Protein AF-A0AAQ4D8H5-F1 (afdb_monomer_lite)

Foldseek 3Di:
DVQLVVLVVCLVPQQAAEDAAEEQDDDLSNLVSVLSSCVSNQQRHAEYHAEYADADDVSSLVSVQVSLLVRLLHQHYAHAYVDPVRRVVSCVSNVVSNVNSNVLLVLCLVLLVCQVDPDDDDRALSSLLSVLVNLRHPNSLVVNCVVVVDDSVVSNVSSVVSLLVCQLCVCCSLVVDVHDDDDDDDPDDDDPRNDDSVSSSVVSVVDHSVVRDD

Sequence (214 aa):
MVLAKVFDALNHTTCLRRLSVVTSRLTLNTAQSLSALVAQCKRCLIELHIVSVGPIPDAVLGVLHEMVIRNVFLSRISVGGSAWDDAVRASVAIDDAKMHNQRLLNKAARFVMRLDGMPEALPDHNCAAAFDEMCGAASLRYHLVALSGKSEAQVSLNVKRARRYLLENFMVLAGVVHAAVVCNAGVGTTQLDALNGDCWCAIAQYLKLSDVIR

pLDDT: mean 86.9, std 8.09, range [49.03, 95.81]

Organism: Amblyomma americanum (NCBI:txid6943)

Structure (mmCIF, N/CA/C/O backbone):
data_AF-A0AAQ4D8H5-F1
#
_entry.id   AF-A0AAQ4D8H5-F1
#
loop_
_atom_site.group_PDB
_atom_site.id
_atom_site.type_symbol
_atom_site.label_atom_id
_atom_site.label_alt_id
_atom_site.label_comp_id
_atom_site.label_asym_id
_atom_site.label_entity_id
_atom_site.label_seq_id
_atom_site.pdbx_PDB_ins_code
_atom_site.Cartn_x
_atom_site.Cartn_y
_atom_site.Cartn_z
_atom_site.occupancy
_atom_site.B_iso_or_equiv
_atom_site.auth_seq_id
_atom_site.auth_comp_id
_atom_site.auth_asym_id
_atom_site.auth_atom_id
_atom_site.pdbx_PDB_model_num
ATOM 1 N N . MET A 1 1 ? 26.153 -0.150 -16.045 1.00 54.94 1 MET A N 1
ATOM 2 C CA . MET A 1 1 ? 27.009 -0.192 -14.836 1.00 54.94 1 MET A CA 1
ATOM 3 C C . MET A 1 1 ? 26.789 1.002 -13.904 1.00 54.94 1 MET A C 1
ATOM 5 O O . MET A 1 1 ? 26.812 0.803 -12.701 1.00 54.94 1 MET A O 1
ATOM 9 N N . VAL A 1 2 ? 26.534 2.214 -14.418 1.00 75.50 2 VAL A N 1
ATOM 10 C CA . VAL A 1 2 ? 26.317 3.414 -13.578 1.00 75.50 2 VAL A CA 1
ATOM 11 C C . VAL A 1 2 ? 24.981 3.383 -12.818 1.00 75.50 2 VAL A C 1
ATOM 13 O O . VAL A 1 2 ? 24.952 3.703 -11.639 1.00 75.50 2 VAL A O 1
ATOM 16 N N . LEU A 1 3 ? 23.890 2.930 -13.448 1.00 79.94 3 LEU A N 1
ATOM 17 C CA . LEU A 1 3 ? 22.548 3.020 -12.853 1.00 79.94 3 LEU A CA 1
ATOM 18 C C . LEU A 1 3 ? 22.333 2.110 -11.630 1.00 79.94 3 LEU A C 1
ATOM 20 O O . LEU A 1 3 ? 21.701 2.531 -10.671 1.00 79.94 3 LEU A O 1
ATOM 24 N N . ALA A 1 4 ? 22.906 0.902 -11.633 1.00 78.25 4 ALA A N 1
ATOM 25 C CA . ALA A 1 4 ? 22.849 0.002 -10.476 1.00 78.25 4 ALA A CA 1
ATOM 26 C C . ALA A 1 4 ? 23.480 0.655 -9.234 1.00 78.25 4 ALA A C 1
ATOM 28 O O . ALA A 1 4 ? 22.842 0.725 -8.193 1.00 78.25 4 ALA A O 1
ATOM 29 N N . LYS A 1 5 ? 24.656 1.280 -9.394 1.00 81.38 5 LYS A N 1
ATOM 30 C CA . LYS A 1 5 ? 25.328 2.018 -8.312 1.00 81.38 5 LYS A CA 1
ATOM 31 C C . LYS A 1 5 ? 24.508 3.201 -7.794 1.00 81.38 5 LYS A C 1
ATOM 33 O O . LYS A 1 5 ? 24.592 3.522 -6.615 1.00 81.38 5 LYS A O 1
ATOM 38 N N . VAL A 1 6 ? 23.731 3.857 -8.661 1.00 82.44 6 VAL A N 1
ATOM 39 C CA . VAL A 1 6 ? 22.818 4.934 -8.244 1.00 82.44 6 VAL A CA 1
ATOM 40 C C . VAL A 1 6 ? 21.698 4.373 -7.372 1.00 82.44 6 VAL A C 1
ATOM 42 O O . VAL A 1 6 ? 21.423 4.942 -6.323 1.00 82.44 6 VAL A O 1
ATOM 45 N N . PHE A 1 7 ? 21.081 3.250 -7.750 1.00 84.25 7 PHE A N 1
ATOM 46 C CA . PHE A 1 7 ? 20.068 2.607 -6.905 1.00 84.25 7 PHE A CA 1
ATOM 47 C C . PHE A 1 7 ? 20.650 2.126 -5.577 1.00 84.25 7 PHE A C 1
ATOM 49 O O . PHE A 1 7 ? 20.046 2.370 -4.536 1.00 84.25 7 PHE A O 1
ATOM 56 N N . ASP A 1 8 ? 21.853 1.553 -5.599 1.00 80.12 8 ASP A N 1
ATOM 57 C CA . ASP A 1 8 ? 22.546 1.126 -4.385 1.00 80.12 8 ASP A CA 1
ATOM 58 C C . ASP A 1 8 ? 22.834 2.319 -3.457 1.00 80.12 8 ASP A C 1
ATOM 60 O O . ASP A 1 8 ? 22.608 2.232 -2.253 1.00 80.12 8 ASP A O 1
ATOM 64 N N . ALA A 1 9 ? 23.249 3.468 -4.002 1.00 78.88 9 ALA A N 1
ATOM 65 C CA . ALA A 1 9 ? 23.448 4.692 -3.223 1.00 78.88 9 ALA A CA 1
ATOM 66 C C . ALA A 1 9 ? 22.128 5.263 -2.671 1.00 78.88 9 ALA A C 1
ATOM 68 O O . ALA A 1 9 ? 22.091 5.813 -1.568 1.00 78.88 9 ALA A O 1
ATOM 69 N N . LEU A 1 10 ? 21.029 5.114 -3.416 1.00 80.81 10 LEU A N 1
ATOM 70 C CA . LEU A 1 10 ? 19.698 5.554 -2.998 1.00 80.81 10 LEU A CA 1
ATOM 71 C C . LEU A 1 10 ? 19.048 4.623 -1.966 1.00 80.81 10 LEU A C 1
ATOM 73 O O . LEU A 1 10 ? 18.077 5.044 -1.337 1.00 80.81 10 LEU A O 1
ATOM 77 N N . ASN A 1 11 ? 19.579 3.421 -1.714 1.00 75.06 11 ASN A N 1
ATOM 78 C CA . ASN A 1 11 ? 19.037 2.507 -0.696 1.00 75.06 11 ASN A CA 1
ATOM 79 C C . ASN A 1 11 ? 19.042 3.103 0.718 1.00 75.06 11 ASN A C 1
ATOM 81 O O . ASN A 1 11 ? 18.292 2.658 1.582 1.00 75.06 11 ASN A O 1
ATOM 85 N N . HIS A 1 12 ? 19.842 4.135 0.977 1.00 74.25 12 HIS A N 1
ATOM 86 C CA . HIS A 1 12 ? 19.818 4.833 2.263 1.00 74.25 12 HIS A CA 1
ATOM 87 C C . HIS A 1 12 ? 18.658 5.835 2.393 1.00 74.25 12 HIS A C 1
ATOM 89 O O . HIS A 1 12 ? 18.416 6.362 3.478 1.00 74.25 12 HIS A O 1
ATOM 95 N N . THR A 1 13 ? 17.913 6.099 1.315 1.00 72.88 13 THR A N 1
ATOM 96 C CA . THR A 1 13 ? 16.771 7.018 1.327 1.00 72.88 13 THR A CA 1
ATOM 97 C C . THR A 1 13 ? 15.481 6.266 1.653 1.00 72.88 13 THR A C 1
ATOM 99 O O . THR A 1 13 ? 15.054 5.387 0.919 1.00 72.88 13 THR A O 1
ATOM 102 N N . THR A 1 14 ? 14.826 6.608 2.765 1.00 69.25 14 THR A N 1
ATOM 103 C CA . THR A 1 14 ? 13.572 5.955 3.200 1.00 69.25 14 THR A CA 1
ATOM 104 C C . THR A 1 14 ? 12.310 6.708 2.773 1.00 69.25 14 THR A C 1
ATOM 106 O O . THR A 1 14 ? 11.200 6.207 2.937 1.00 69.25 14 THR A O 1
ATOM 109 N N . CYS A 1 15 ? 12.458 7.909 2.206 1.00 79.69 15 CYS A N 1
ATOM 110 C CA . CYS A 1 15 ? 11.354 8.835 1.923 1.00 79.69 15 CYS A CA 1
ATOM 111 C C . CYS A 1 15 ? 11.068 9.036 0.426 1.00 79.69 15 CYS A C 1
ATOM 113 O O . CYS A 1 15 ? 10.341 9.963 0.061 1.00 79.69 15 CYS A O 1
ATOM 115 N N . LEU A 1 16 ? 11.625 8.198 -0.452 1.00 87.75 16 LEU A N 1
ATOM 116 C CA . LEU A 1 16 ? 11.409 8.304 -1.893 1.00 87.75 16 LEU A CA 1
ATOM 117 C C . LEU A 1 16 ? 9.929 8.047 -2.226 1.00 87.75 16 LEU A C 1
ATOM 119 O O . LEU A 1 16 ? 9.430 6.946 -2.014 1.00 87.75 16 LEU A O 1
ATOM 123 N N . ARG A 1 17 ? 9.221 9.062 -2.742 1.00 88.81 17 ARG A N 1
ATOM 124 C CA . ARG A 1 17 ? 7.797 8.948 -3.128 1.00 88.81 17 ARG A CA 1
ATOM 125 C C . ARG A 1 17 ? 7.575 8.676 -4.608 1.00 88.81 17 ARG A C 1
ATOM 127 O O . ARG A 1 17 ? 6.565 8.077 -4.972 1.00 88.81 17 ARG A O 1
ATOM 134 N N . ARG A 1 18 ? 8.489 9.142 -5.454 1.00 91.50 18 ARG A N 1
ATOM 135 C CA . ARG A 1 18 ? 8.409 9.029 -6.910 1.00 91.50 18 ARG A CA 1
ATOM 136 C C . ARG A 1 18 ? 9.781 8.682 -7.451 1.00 91.50 18 ARG A C 1
ATOM 138 O O . ARG A 1 18 ? 10.760 9.314 -7.061 1.00 91.50 18 ARG A O 1
ATOM 145 N N . LEU A 1 19 ? 9.831 7.717 -8.356 1.00 91.44 19 LEU A N 1
ATOM 146 C CA . LEU A 1 19 ? 11.044 7.331 -9.057 1.00 91.44 19 LEU A CA 1
ATOM 147 C 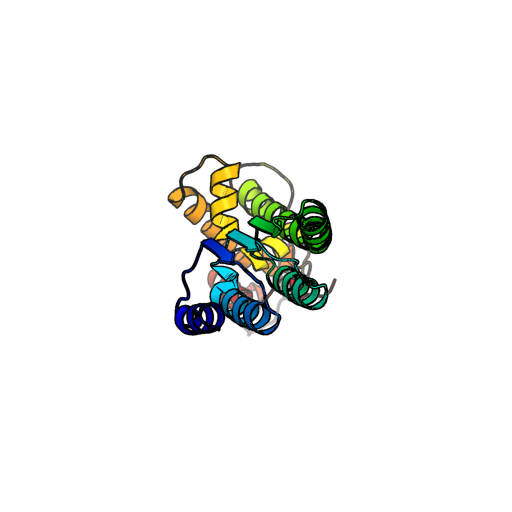C . LEU A 1 19 ? 10.746 7.248 -10.550 1.00 91.44 19 LEU A C 1
ATOM 149 O O . LEU A 1 19 ? 9.875 6.492 -10.972 1.00 91.44 19 LEU A O 1
ATOM 153 N N . SER A 1 20 ? 11.473 8.031 -11.342 1.00 91.56 20 SER A N 1
ATOM 154 C CA . SER A 1 20 ? 11.435 7.954 -12.799 1.00 91.56 20 SER A CA 1
ATOM 155 C C . SER A 1 20 ? 12.813 7.555 -13.301 1.00 91.56 20 SER A C 1
ATOM 157 O O . SER A 1 20 ? 13.810 8.201 -12.979 1.00 91.56 20 SER A O 1
ATOM 159 N N . VAL A 1 21 ? 12.867 6.463 -14.051 1.00 90.38 21 VAL A N 1
ATOM 160 C CA . VAL A 1 21 ? 14.092 5.862 -14.562 1.00 90.38 21 VAL A CA 1
ATOM 161 C C . VAL A 1 21 ? 14.007 5.842 -16.074 1.00 90.38 21 VAL A C 1
ATOM 163 O O . VAL A 1 21 ? 13.231 5.083 -16.649 1.00 90.38 21 VAL A O 1
ATOM 166 N N . VAL A 1 22 ? 14.848 6.642 -16.720 1.00 89.69 22 VAL A N 1
ATOM 167 C CA . VAL A 1 22 ? 15.039 6.596 -18.170 1.00 89.69 22 VAL A CA 1
ATOM 168 C C . VAL A 1 22 ? 16.410 5.997 -18.435 1.00 89.69 22 VAL A C 1
ATOM 170 O O . VAL A 1 22 ? 17.418 6.490 -17.930 1.00 89.69 22 VAL A O 1
ATOM 173 N N . THR A 1 23 ? 16.464 4.900 -19.186 1.00 88.38 23 THR A N 1
ATOM 174 C CA . THR A 1 23 ? 17.725 4.203 -19.450 1.00 88.38 23 THR A CA 1
ATOM 175 C C . THR A 1 23 ? 17.815 3.681 -20.873 1.00 88.38 23 THR A C 1
ATOM 177 O O . THR A 1 23 ? 16.843 3.189 -21.443 1.00 88.38 23 THR A O 1
ATOM 180 N N . SER A 1 24 ? 19.015 3.740 -21.451 1.00 86.00 24 SER A N 1
ATOM 181 C CA . SER A 1 24 ? 19.273 3.177 -22.775 1.00 86.00 24 SER A CA 1
ATOM 182 C C . SER A 1 24 ? 19.125 1.657 -22.803 1.00 86.00 24 SER A C 1
ATOM 184 O O . SER A 1 24 ? 18.705 1.106 -23.812 1.00 86.00 24 SER A O 1
ATOM 186 N N . ARG A 1 25 ? 19.430 0.969 -21.696 1.00 86.19 25 ARG A N 1
ATOM 187 C CA . ARG A 1 25 ? 19.299 -0.487 -21.594 1.00 86.19 25 ARG A CA 1
ATOM 188 C C . ARG A 1 25 ? 19.026 -0.912 -20.160 1.00 86.19 25 ARG A C 1
ATOM 190 O O . ARG A 1 25 ? 19.871 -0.728 -19.282 1.00 86.19 25 ARG A O 1
ATOM 197 N N . LEU A 1 26 ? 17.882 -1.552 -19.944 1.00 88.06 26 LEU A N 1
ATOM 198 C CA . LEU A 1 26 ? 17.555 -2.157 -18.661 1.00 88.06 26 LEU A CA 1
ATOM 199 C C . LEU A 1 26 ? 18.142 -3.573 -18.592 1.00 88.06 26 LEU A C 1
ATOM 201 O O . LEU A 1 26 ? 17.720 -4.478 -19.306 1.00 88.06 26 LEU A O 1
ATOM 205 N N . THR A 1 27 ? 19.170 -3.754 -17.764 1.00 90.62 27 THR A N 1
ATOM 206 C CA . THR A 1 27 ? 19.816 -5.063 -17.564 1.00 90.62 27 THR A CA 1
ATOM 207 C C . THR A 1 27 ? 19.239 -5.779 -16.347 1.00 90.62 27 THR A C 1
ATOM 209 O O . THR A 1 27 ? 18.721 -5.124 -15.443 1.00 90.62 27 THR A O 1
ATOM 212 N N . LEU A 1 28 ? 19.399 -7.105 -16.277 1.00 90.94 28 LEU A N 1
ATOM 213 C CA . LEU A 1 28 ? 18.944 -7.906 -15.136 1.00 90.94 28 LEU A CA 1
ATOM 214 C C . LEU A 1 28 ? 19.505 -7.395 -13.801 1.00 90.94 28 LEU A C 1
ATOM 216 O O . LEU A 1 28 ? 18.744 -7.170 -12.868 1.00 90.94 28 LEU A O 1
ATOM 220 N N . ASN A 1 29 ? 20.807 -7.106 -13.745 1.00 90.38 29 ASN A N 1
ATOM 221 C CA . ASN A 1 29 ? 21.445 -6.560 -12.544 1.00 90.38 29 ASN A CA 1
ATOM 222 C C . ASN A 1 29 ? 20.828 -5.207 -12.131 1.00 90.38 29 ASN A C 1
ATOM 224 O O . ASN A 1 29 ? 20.566 -4.944 -10.966 1.00 90.38 29 ASN A O 1
ATOM 228 N N . THR A 1 30 ? 20.514 -4.349 -13.107 1.00 90.25 30 THR A N 1
ATOM 229 C CA . THR A 1 30 ? 19.858 -3.059 -12.833 1.00 90.25 30 THR A CA 1
ATOM 230 C C . THR A 1 30 ? 18.432 -3.236 -12.309 1.00 90.25 30 THR A C 1
ATOM 232 O O . THR A 1 30 ? 18.026 -2.506 -11.409 1.00 90.25 30 THR A O 1
ATOM 235 N N . ALA A 1 31 ? 17.686 -4.207 -12.840 1.00 91.38 31 ALA A N 1
ATOM 236 C CA . ALA A 1 31 ? 16.346 -4.539 -12.366 1.00 91.38 31 ALA A CA 1
ATOM 237 C C . ALA A 1 31 ? 16.366 -5.119 -10.941 1.00 91.38 31 ALA A C 1
ATOM 239 O O . ALA A 1 31 ? 15.507 -4.780 -10.132 1.00 91.38 31 ALA A O 1
ATOM 240 N N . GLN A 1 32 ? 17.376 -5.926 -10.607 1.00 92.81 32 GLN A N 1
ATOM 241 C CA . GLN A 1 32 ? 17.578 -6.459 -9.257 1.00 92.81 32 GLN A CA 1
ATOM 242 C C . GLN A 1 32 ? 17.910 -5.354 -8.244 1.00 92.81 32 GLN A C 1
ATOM 244 O O . GLN A 1 32 ? 17.246 -5.273 -7.211 1.00 92.81 32 GLN A O 1
ATOM 249 N N . SER A 1 33 ? 18.853 -4.452 -8.554 1.00 91.06 33 SER A N 1
ATOM 250 C CA . SER A 1 33 ? 19.136 -3.287 -7.695 1.00 91.06 33 SER A CA 1
ATOM 251 C C . SER A 1 33 ? 17.906 -2.387 -7.529 1.00 91.06 33 SER A C 1
ATOM 253 O O . SER A 1 33 ? 17.623 -1.926 -6.425 1.00 91.06 33 SER A O 1
ATOM 255 N N . LEU A 1 34 ? 17.128 -2.171 -8.598 1.00 91.69 34 LEU A N 1
ATOM 256 C CA . LEU A 1 34 ? 15.872 -1.422 -8.514 1.00 91.69 34 LEU A CA 1
ATOM 257 C C . LEU A 1 34 ? 14.865 -2.116 -7.589 1.00 91.69 34 LEU A C 1
ATOM 259 O O . LEU A 1 34 ? 14.259 -1.461 -6.746 1.00 91.69 34 LEU A O 1
ATOM 263 N N . SER A 1 35 ? 14.712 -3.435 -7.706 1.00 92.12 35 SER A N 1
ATOM 264 C CA . SER A 1 35 ? 13.826 -4.205 -6.833 1.00 92.12 35 SER A CA 1
ATOM 265 C C . SER A 1 35 ? 14.232 -4.102 -5.363 1.00 92.12 35 SER A C 1
ATOM 267 O O . SER A 1 35 ? 13.356 -4.006 -4.503 1.00 92.12 35 SER A O 1
ATOM 269 N N . ALA A 1 36 ? 15.533 -4.094 -5.061 1.00 90.88 36 ALA A N 1
ATOM 270 C CA . ALA A 1 36 ? 16.032 -3.895 -3.702 1.00 90.88 36 ALA A CA 1
ATOM 271 C C . ALA A 1 36 ? 15.677 -2.495 -3.167 1.00 90.88 36 ALA A C 1
ATOM 273 O O . ALA A 1 36 ? 15.143 -2.374 -2.064 1.00 90.88 36 ALA A O 1
ATOM 274 N N . LEU A 1 37 ? 15.863 -1.452 -3.982 1.00 89.94 37 LEU A N 1
ATOM 275 C CA . LEU A 1 37 ? 15.488 -0.078 -3.633 1.00 89.94 37 LEU A CA 1
ATOM 276 C C . LEU A 1 37 ? 13.985 0.073 -3.378 1.00 89.94 37 LEU A C 1
ATOM 278 O O . LEU A 1 37 ? 13.566 0.691 -2.396 1.00 89.94 37 LEU A O 1
ATOM 282 N N . VAL A 1 38 ? 13.160 -0.520 -4.241 1.00 89.62 38 VAL A N 1
ATOM 283 C CA . VAL A 1 38 ? 11.699 -0.507 -4.099 1.00 89.62 38 VAL A CA 1
ATOM 284 C C . VAL A 1 38 ? 11.262 -1.244 -2.831 1.00 89.62 38 VAL A C 1
ATOM 286 O O . VAL A 1 38 ? 10.340 -0.786 -2.154 1.00 89.62 38 VAL A O 1
ATOM 289 N N . ALA A 1 39 ? 11.929 -2.344 -2.472 1.00 88.94 39 ALA A N 1
ATOM 290 C CA . ALA A 1 39 ? 11.676 -3.056 -1.222 1.00 88.94 39 ALA A CA 1
ATOM 291 C C . ALA A 1 39 ? 12.067 -2.225 0.012 1.00 88.94 39 ALA A C 1
ATOM 293 O O . ALA A 1 39 ? 11.357 -2.249 1.017 1.00 88.94 39 ALA A O 1
ATOM 294 N N . GLN A 1 40 ? 13.137 -1.435 -0.069 1.00 87.12 40 GLN A N 1
ATOM 295 C CA . GLN A 1 40 ? 13.553 -0.547 1.017 1.00 87.12 40 GLN A CA 1
ATOM 296 C C . GLN A 1 40 ? 12.592 0.639 1.199 1.00 87.12 40 GLN A C 1
ATOM 298 O O . GLN A 1 40 ? 12.258 1.024 2.319 1.00 87.12 40 GLN A O 1
ATOM 303 N N . CYS A 1 41 ? 12.071 1.183 0.096 1.00 85.81 41 CYS A N 1
ATOM 304 C CA . CYS A 1 41 ? 11.103 2.284 0.091 1.00 85.81 41 CYS A CA 1
ATOM 305 C C . CYS A 1 41 ? 9.641 1.809 0.144 1.00 85.81 41 CYS A C 1
ATOM 307 O O . CYS A 1 41 ? 8.740 2.576 -0.211 1.00 85.81 41 CYS A O 1
ATOM 309 N N . LYS A 1 42 ? 9.386 0.562 0.574 1.00 84.31 42 LYS A N 1
ATOM 310 C CA . LYS A 1 42 ? 8.128 -0.165 0.338 1.00 84.31 42 LYS A CA 1
ATOM 311 C C . LYS A 1 42 ? 6.867 0.659 0.613 1.00 84.31 42 LYS A C 1
ATOM 313 O O . LYS A 1 42 ? 5.998 0.721 -0.239 1.00 84.31 42 LYS A O 1
ATOM 318 N N . ARG A 1 43 ? 6.774 1.337 1.762 1.00 85.81 43 ARG A N 1
ATOM 319 C CA . ARG A 1 43 ? 5.574 2.104 2.174 1.00 85.81 43 ARG A CA 1
ATOM 320 C C . ARG A 1 43 ? 5.544 3.568 1.713 1.00 85.81 43 ARG A C 1
ATOM 322 O O . ARG A 1 43 ? 4.521 4.241 1.877 1.00 85.81 43 ARG A O 1
ATOM 329 N N . CYS A 1 44 ? 6.655 4.070 1.182 1.00 87.94 44 CYS A N 1
ATOM 330 C CA . CYS A 1 44 ? 6.832 5.477 0.826 1.00 87.94 44 CYS A CA 1
ATOM 331 C C . CYS A 1 44 ? 6.721 5.713 -0.677 1.00 87.94 44 CYS A C 1
ATOM 333 O O . CYS A 1 44 ? 6.171 6.740 -1.074 1.00 87.94 44 CYS A O 1
ATOM 335 N N . LEU A 1 45 ? 7.203 4.772 -1.492 1.00 90.44 45 LEU A N 1
ATOM 336 C CA . LEU A 1 45 ? 7.176 4.881 -2.943 1.00 90.44 45 LEU A CA 1
ATOM 337 C C . LEU A 1 45 ? 5.745 4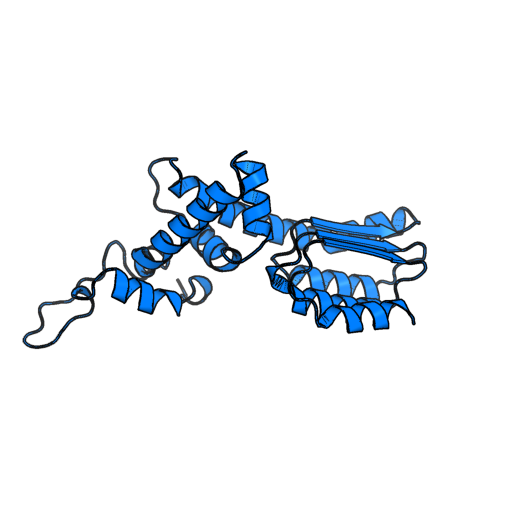.700 -3.456 1.00 90.44 45 LEU A C 1
ATOM 339 O O . LEU A 1 45 ? 5.103 3.684 -3.211 1.00 90.44 45 LEU A O 1
ATOM 343 N N . ILE A 1 46 ? 5.244 5.714 -4.155 1.00 89.38 46 ILE A N 1
ATOM 344 C CA . ILE A 1 46 ? 3.878 5.773 -4.685 1.00 89.38 46 ILE A CA 1
ATOM 345 C C . ILE A 1 46 ? 3.891 5.526 -6.192 1.00 89.38 46 ILE A C 1
ATOM 347 O O . ILE A 1 46 ? 3.013 4.825 -6.708 1.00 89.38 46 ILE A O 1
ATOM 351 N N . GLU A 1 47 ? 4.870 6.133 -6.874 1.00 91.81 47 GLU A N 1
ATOM 352 C CA . GLU A 1 47 ? 4.958 6.189 -8.331 1.00 91.81 47 GLU A CA 1
ATOM 353 C C . GLU A 1 47 ? 6.311 5.668 -8.826 1.00 91.81 47 GLU A C 1
ATOM 355 O O . GLU A 1 47 ? 7.366 6.114 -8.361 1.00 91.81 47 GLU A O 1
ATOM 360 N N . LEU A 1 48 ? 6.267 4.749 -9.789 1.00 92.62 48 LEU A N 1
ATOM 361 C CA . LEU A 1 48 ? 7.430 4.184 -10.459 1.00 92.62 48 LEU A CA 1
ATOM 362 C C . LEU A 1 48 ? 7.227 4.224 -11.975 1.00 92.62 48 LEU A C 1
ATOM 364 O O . LEU A 1 48 ? 6.355 3.548 -12.523 1.00 92.62 48 LEU A O 1
ATOM 368 N N . HIS A 1 49 ? 8.069 4.995 -12.649 1.00 92.12 49 HIS A N 1
ATOM 369 C CA . HIS A 1 49 ? 8.074 5.121 -14.099 1.00 92.12 49 HIS A CA 1
ATOM 370 C C . HIS A 1 49 ? 9.400 4.595 -14.639 1.00 92.12 49 HIS A C 1
ATOM 372 O O . HIS A 1 49 ? 10.462 5.068 -14.243 1.00 92.12 49 HIS A O 1
ATOM 378 N N . ILE A 1 50 ? 9.351 3.607 -15.527 1.00 91.31 50 ILE A N 1
ATOM 379 C CA . ILE A 1 50 ? 10.535 3.015 -16.151 1.00 91.31 50 ILE A CA 1
ATOM 380 C C . ILE A 1 50 ? 10.379 3.143 -17.658 1.00 91.31 50 ILE A C 1
ATOM 382 O O . ILE A 1 50 ? 9.410 2.648 -18.226 1.00 91.31 50 ILE A O 1
ATOM 386 N N . VAL A 1 51 ? 11.341 3.788 -18.305 1.00 89.81 51 VAL A N 1
ATOM 387 C CA . VAL A 1 51 ? 11.406 3.913 -19.760 1.00 89.81 51 VAL A CA 1
ATOM 388 C C . VAL A 1 51 ? 12.741 3.348 -20.222 1.00 89.81 51 VAL A C 1
ATOM 390 O O . VAL A 1 51 ? 13.800 3.871 -19.861 1.00 89.81 51 VAL A O 1
ATOM 393 N N . SER A 1 52 ? 12.699 2.274 -21.012 1.00 88.44 52 SER A N 1
ATOM 394 C CA . SER A 1 52 ? 13.889 1.724 -21.659 1.00 88.44 52 SER A CA 1
ATOM 395 C C . SER A 1 52 ? 13.908 2.049 -23.147 1.00 88.44 52 SER A C 1
ATOM 397 O O . SER A 1 52 ? 12.940 1.806 -23.859 1.00 88.44 52 SER A O 1
ATOM 399 N N . VAL A 1 53 ? 15.022 2.603 -23.626 1.00 86.62 53 VAL A N 1
ATOM 400 C CA . VAL A 1 53 ? 15.210 2.880 -25.060 1.00 86.62 53 VAL A CA 1
ATOM 401 C C . VAL A 1 53 ? 15.591 1.612 -25.831 1.00 86.62 53 VAL A C 1
ATOM 403 O O . VAL A 1 53 ? 15.364 1.537 -27.032 1.00 86.62 53 VAL A O 1
ATOM 406 N N . GLY A 1 54 ? 16.171 0.617 -25.163 1.00 84.44 54 GLY A N 1
ATOM 407 C CA . GLY A 1 54 ? 16.479 -0.691 -25.735 1.00 84.44 54 GLY A CA 1
ATOM 408 C C . GLY A 1 54 ? 15.400 -1.731 -25.428 1.00 84.44 54 GLY A C 1
ATOM 409 O O . GLY A 1 54 ? 14.521 -1.475 -24.601 1.00 84.44 54 GLY A O 1
ATOM 410 N N . PRO A 1 55 ? 15.494 -2.922 -26.046 1.00 83.75 55 PRO A N 1
ATOM 411 C CA . PRO A 1 55 ? 14.543 -3.991 -25.799 1.00 83.75 55 PRO A CA 1
ATOM 412 C C . PRO A 1 55 ? 14.604 -4.451 -24.347 1.00 83.75 55 PRO A C 1
ATOM 414 O O . PRO A 1 55 ? 15.690 -4.546 -23.762 1.00 83.75 55 PRO A O 1
ATOM 417 N N . ILE A 1 56 ? 13.437 -4.749 -23.777 1.00 86.50 56 ILE A N 1
ATOM 418 C CA . ILE A 1 56 ? 13.309 -5.231 -22.399 1.00 86.50 56 ILE A CA 1
ATOM 419 C C . ILE A 1 56 ? 13.255 -6.765 -22.426 1.00 86.50 56 ILE A C 1
ATOM 421 O O . ILE A 1 56 ? 12.258 -7.314 -22.900 1.00 86.50 56 ILE A O 1
ATOM 425 N N . PRO A 1 57 ? 14.292 -7.466 -21.925 1.00 89.50 57 PRO A N 1
ATOM 426 C CA . PRO A 1 57 ? 14.302 -8.926 -21.889 1.00 89.50 57 PRO A CA 1
ATOM 427 C C . PRO A 1 57 ? 13.240 -9.488 -20.938 1.00 89.50 57 PRO A C 1
ATOM 429 O O . PRO A 1 57 ? 12.989 -8.907 -19.881 1.00 89.50 57 PRO A O 1
ATOM 432 N N . ASP A 1 58 ? 12.715 -10.678 -21.227 1.00 88.56 58 ASP A N 1
ATOM 433 C CA . ASP A 1 58 ? 11.692 -11.324 -20.387 1.00 88.56 58 ASP A CA 1
ATOM 434 C C . ASP A 1 58 ? 12.167 -11.573 -18.950 1.00 88.56 58 ASP A C 1
ATOM 436 O O . ASP A 1 58 ? 11.419 -11.367 -17.998 1.00 88.56 58 ASP A O 1
ATOM 440 N N . ALA A 1 59 ? 13.447 -11.911 -18.762 1.00 90.75 59 ALA A N 1
ATOM 441 C CA . ALA A 1 59 ? 14.035 -12.057 -17.429 1.00 90.75 59 ALA A CA 1
ATOM 442 C C . ALA A 1 59 ? 13.965 -10.755 -16.606 1.00 90.75 59 ALA A C 1
ATOM 444 O O . ALA A 1 59 ? 13.803 -10.790 -15.390 1.00 90.75 59 ALA A O 1
ATOM 445 N N . VAL A 1 60 ? 14.074 -9.597 -17.265 1.00 91.25 60 VAL A N 1
ATOM 446 C CA . VAL A 1 60 ? 13.933 -8.286 -16.620 1.00 91.25 60 VAL A CA 1
ATOM 447 C C . VAL A 1 60 ? 12.468 -8.010 -16.297 1.00 91.25 60 VAL A C 1
ATOM 449 O O . VAL A 1 60 ? 12.176 -7.577 -15.185 1.00 91.25 60 VAL A O 1
ATOM 452 N N . LEU A 1 61 ? 11.550 -8.303 -17.224 1.00 89.62 61 LEU A N 1
ATOM 453 C CA . LEU A 1 61 ? 10.111 -8.174 -16.981 1.00 89.62 61 LEU A CA 1
ATOM 454 C C . LEU A 1 61 ? 9.652 -9.039 -15.806 1.00 89.62 61 LEU A C 1
ATOM 456 O O . LEU A 1 61 ? 8.914 -8.544 -14.961 1.00 89.62 61 LEU A O 1
ATOM 460 N N . GLY A 1 62 ? 10.151 -10.272 -15.691 1.00 90.31 62 GLY A N 1
ATOM 461 C CA . GLY A 1 62 ? 9.861 -11.152 -14.556 1.00 90.31 62 GLY A CA 1
ATOM 462 C C . GLY A 1 62 ? 10.264 -10.538 -13.212 1.00 90.31 62 GLY A C 1
ATOM 463 O O . GLY A 1 62 ? 9.478 -10.550 -12.268 1.00 90.31 62 GLY A O 1
ATOM 464 N N . VAL A 1 63 ? 11.448 -9.918 -13.133 1.00 93.25 63 VAL A N 1
ATOM 465 C CA . VAL A 1 63 ? 11.892 -9.213 -11.915 1.00 93.25 63 VAL A CA 1
ATOM 466 C C . VAL A 1 63 ? 11.006 -8.003 -11.612 1.00 93.25 63 VAL A C 1
ATOM 468 O O . VAL A 1 63 ? 10.639 -7.792 -10.457 1.00 93.25 63 VAL A O 1
ATOM 471 N N . LEU A 1 64 ? 10.644 -7.212 -12.626 1.00 91.50 64 LEU A N 1
ATOM 472 C CA . LEU A 1 64 ? 9.770 -6.050 -12.439 1.00 91.50 64 LEU A CA 1
ATOM 473 C C . LEU A 1 64 ? 8.362 -6.460 -11.993 1.00 91.50 64 LEU A C 1
ATOM 475 O O . LEU A 1 64 ? 7.791 -5.816 -11.117 1.00 91.50 64 LEU A O 1
ATOM 479 N N . HIS A 1 65 ? 7.822 -7.535 -12.559 1.00 91.19 65 HIS A N 1
ATOM 480 C CA . HIS A 1 65 ? 6.527 -8.085 -12.184 1.00 91.19 65 HIS A CA 1
ATOM 481 C C . HIS A 1 65 ? 6.517 -8.545 -10.720 1.00 91.19 65 HIS A C 1
ATOM 483 O O . HIS A 1 65 ? 5.690 -8.082 -9.934 1.00 91.19 65 HIS A O 1
ATOM 489 N N . GLU A 1 66 ? 7.498 -9.359 -10.317 1.00 91.12 66 GLU A N 1
ATOM 490 C CA . GLU A 1 66 ? 7.656 -9.807 -8.926 1.00 91.12 66 GLU A CA 1
ATOM 491 C C . GLU A 1 66 ? 7.812 -8.637 -7.949 1.00 91.12 66 GLU A C 1
ATOM 493 O O . GLU A 1 66 ? 7.215 -8.620 -6.871 1.00 91.12 66 GLU A O 1
ATOM 498 N N . MET A 1 67 ? 8.591 -7.626 -8.332 1.00 92.50 67 MET A N 1
ATOM 499 C CA . MET A 1 67 ? 8.777 -6.413 -7.542 1.00 92.50 67 MET A CA 1
ATOM 500 C C . MET A 1 67 ? 7.448 -5.682 -7.301 1.00 92.50 67 MET A C 1
ATOM 502 O O . MET A 1 67 ? 7.202 -5.216 -6.186 1.00 92.50 67 MET A O 1
ATOM 506 N N . VAL A 1 68 ? 6.588 -5.586 -8.320 1.00 90.50 68 VAL A N 1
ATOM 507 C CA . VAL A 1 68 ? 5.276 -4.932 -8.214 1.00 90.50 68 VAL A CA 1
ATOM 508 C C . VAL A 1 68 ? 4.312 -5.751 -7.361 1.00 90.50 68 VAL A C 1
ATOM 510 O O . VAL A 1 68 ? 3.674 -5.180 -6.478 1.00 90.50 68 VAL A O 1
ATOM 513 N N . ILE A 1 69 ? 4.251 -7.072 -7.562 1.00 89.25 69 I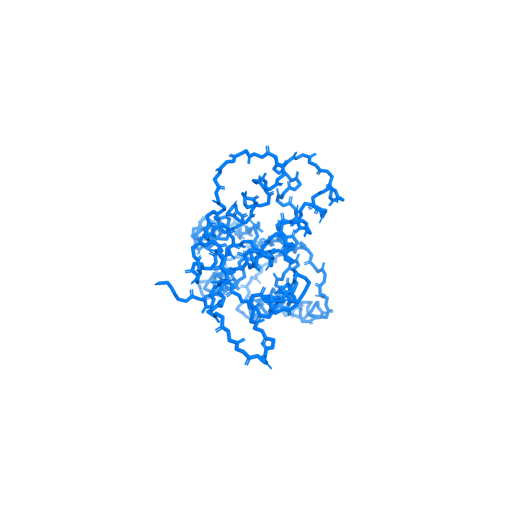LE A N 1
ATOM 514 C CA . ILE A 1 69 ? 3.426 -7.976 -6.742 1.00 89.25 69 ILE A CA 1
ATOM 515 C C . ILE A 1 69 ? 3.795 -7.850 -5.264 1.00 89.25 69 ILE A C 1
ATOM 517 O O . ILE A 1 69 ? 2.934 -7.736 -4.395 1.00 89.25 69 ILE A O 1
ATOM 521 N N . ARG A 1 70 ? 5.095 -7.843 -4.957 1.00 89.31 70 ARG A N 1
ATOM 522 C CA . ARG A 1 70 ? 5.584 -7.793 -3.573 1.00 89.31 70 ARG A CA 1
ATOM 523 C C . ARG A 1 70 ? 5.402 -6.427 -2.918 1.00 89.31 70 ARG A C 1
ATOM 525 O O . ARG A 1 70 ? 5.498 -6.329 -1.687 1.00 89.31 70 ARG A O 1
ATOM 532 N N . ASN A 1 71 ? 5.156 -5.377 -3.701 1.00 89.56 71 ASN A N 1
ATOM 533 C CA . ASN A 1 71 ? 4.942 -4.025 -3.210 1.00 89.56 71 ASN A CA 1
ATOM 534 C C . ASN A 1 71 ? 3.538 -3.505 -3.542 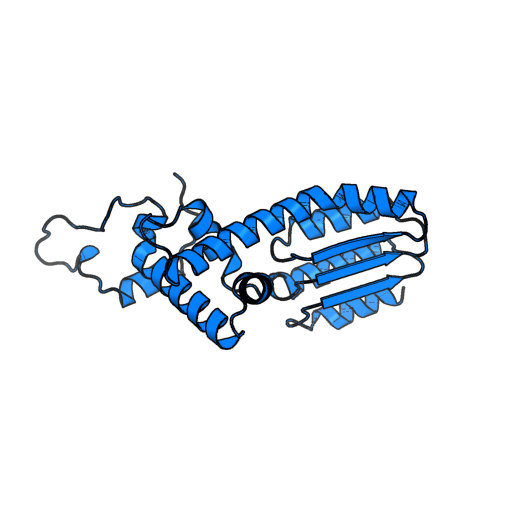1.00 89.56 71 ASN A C 1
ATOM 536 O O . ASN A 1 71 ? 3.345 -2.668 -4.424 1.00 89.56 71 ASN A O 1
ATOM 540 N N . VAL A 1 72 ? 2.580 -3.932 -2.719 1.00 87.31 72 VAL A N 1
ATOM 541 C CA . VAL A 1 72 ? 1.171 -3.520 -2.786 1.00 87.31 72 VAL A CA 1
ATOM 542 C C . VAL A 1 72 ? 0.931 -2.015 -2.607 1.00 87.31 72 VAL A C 1
ATOM 544 O O . VAL A 1 72 ? -0.139 -1.509 -2.941 1.00 87.31 72 VAL A O 1
ATOM 547 N N . PHE A 1 73 ? 1.917 -1.272 -2.093 1.00 89.00 73 PHE A N 1
ATOM 548 C CA . PHE A 1 73 ? 1.795 0.166 -1.858 1.00 89.00 73 PHE A CA 1
ATOM 549 C C . PHE A 1 73 ? 2.060 0.998 -3.115 1.00 89.00 73 PHE A C 1
ATOM 551 O O . PHE A 1 73 ? 1.662 2.168 -3.149 1.00 89.00 73 PHE A O 1
ATOM 558 N N . LEU A 1 74 ? 2.685 0.408 -4.140 1.00 89.44 74 LEU A N 1
ATOM 559 C CA . LEU A 1 74 ? 2.844 1.039 -5.444 1.00 89.44 74 LEU A CA 1
ATOM 560 C C . LEU A 1 74 ? 1.487 1.148 -6.133 1.00 89.44 74 LEU A C 1
ATOM 562 O O . LEU A 1 74 ? 0.864 0.149 -6.486 1.00 89.44 74 LEU A O 1
ATOM 566 N N . SER A 1 75 ? 1.058 2.388 -6.352 1.00 84.19 75 SER A N 1
ATOM 567 C CA . SER A 1 75 ? -0.251 2.693 -6.944 1.00 84.19 75 SER A CA 1
ATOM 568 C C . SER A 1 75 ? -0.159 3.141 -8.400 1.00 84.19 75 SER A C 1
ATOM 570 O O . SER A 1 75 ? -1.100 2.977 -9.170 1.00 84.19 75 SER A O 1
ATOM 572 N N . ARG A 1 76 ? 0.983 3.710 -8.802 1.00 87.50 76 ARG A N 1
ATOM 573 C CA . ARG A 1 76 ? 1.194 4.244 -10.148 1.00 87.50 76 ARG A CA 1
ATOM 574 C C . ARG A 1 76 ? 2.459 3.646 -10.724 1.00 87.50 76 ARG A C 1
ATOM 576 O O . ARG A 1 76 ? 3.559 4.023 -10.339 1.00 87.50 76 ARG A O 1
ATOM 583 N N . ILE A 1 77 ? 2.285 2.695 -11.628 1.00 90.00 77 ILE A N 1
ATOM 584 C CA . ILE A 1 77 ? 3.392 2.018 -12.293 1.00 90.00 77 ILE A CA 1
ATOM 585 C C . ILE A 1 77 ? 3.199 2.146 -13.795 1.00 90.00 77 ILE A C 1
ATOM 587 O O . ILE A 1 77 ? 2.099 1.922 -14.310 1.00 90.00 77 ILE A O 1
ATOM 591 N N . SER A 1 78 ? 4.277 2.500 -14.485 1.00 88.50 78 SER A N 1
ATOM 592 C CA . SER A 1 78 ? 4.359 2.406 -15.937 1.00 88.50 78 SER A CA 1
ATOM 593 C C . SER A 1 78 ? 5.731 1.888 -16.338 1.00 88.50 78 SER A C 1
ATOM 595 O O . SER A 1 78 ? 6.748 2.449 -15.920 1.00 88.50 78 SER A O 1
ATOM 597 N N . VAL A 1 79 ? 5.751 0.868 -17.187 1.00 87.38 79 VAL A N 1
ATOM 598 C CA . VAL A 1 79 ? 6.968 0.368 -17.823 1.00 87.38 79 VAL A CA 1
ATOM 599 C C . VAL A 1 79 ? 6.781 0.506 -19.325 1.00 87.38 79 VAL A C 1
ATOM 601 O O . VAL A 1 79 ? 5.816 -0.013 -19.875 1.00 87.38 79 VAL A O 1
ATOM 604 N N . GLY A 1 80 ? 7.666 1.261 -19.968 1.00 83.25 80 GLY A N 1
ATOM 605 C CA . GLY A 1 80 ? 7.621 1.540 -21.398 1.00 83.25 80 GLY A CA 1
ATOM 606 C C . GLY A 1 80 ? 8.931 1.183 -22.092 1.00 83.25 80 GLY A C 1
ATOM 607 O O . GLY A 1 80 ? 10.012 1.301 -21.508 1.00 83.25 80 GLY A O 1
ATOM 608 N N . GLY A 1 81 ? 8.812 0.765 -23.350 1.00 79.62 81 GLY A N 1
ATOM 609 C CA . GLY A 1 81 ? 9.908 0.604 -24.302 1.00 79.62 81 GLY A CA 1
ATOM 610 C C . GLY A 1 81 ? 9.841 1.666 -25.404 1.00 79.62 81 GLY A C 1
ATOM 611 O O . GLY A 1 81 ? 8.786 2.256 -25.631 1.00 79.62 81 GLY A O 1
ATOM 612 N N . SER A 1 82 ? 10.953 1.912 -26.098 1.00 76.06 82 SER A N 1
ATOM 613 C CA . SER A 1 82 ? 10.952 2.714 -27.335 1.00 76.06 82 SER A CA 1
ATOM 614 C C . SER A 1 82 ? 10.216 2.007 -28.478 1.00 76.06 82 SER A C 1
ATOM 616 O O . SER A 1 82 ? 9.567 2.661 -29.291 1.00 76.06 82 SER A O 1
ATOM 618 N N . ALA A 1 83 ? 10.294 0.674 -28.522 1.00 78.75 83 ALA A N 1
ATOM 619 C CA . ALA A 1 83 ? 9.497 -0.156 -29.407 1.00 78.75 83 ALA A CA 1
ATOM 620 C C . ALA A 1 83 ? 8.086 -0.320 -28.828 1.00 78.75 83 ALA A C 1
ATOM 622 O O . ALA A 1 83 ? 7.919 -0.653 -27.652 1.00 78.75 83 ALA A O 1
ATOM 623 N N . TRP A 1 84 ? 7.070 -0.100 -29.665 1.00 75.81 84 TRP A N 1
ATOM 624 C CA . TRP A 1 84 ? 5.667 -0.190 -29.258 1.00 75.81 84 TRP A CA 1
ATOM 625 C C . TRP A 1 84 ? 5.308 -1.583 -28.720 1.00 75.81 84 TRP A C 1
ATOM 627 O O . TRP A 1 84 ? 4.706 -1.681 -27.652 1.00 75.81 84 TRP A O 1
ATOM 637 N N . ASP A 1 85 ? 5.777 -2.646 -29.379 1.00 81.69 85 ASP A N 1
ATOM 638 C CA . ASP A 1 85 ? 5.538 -4.034 -28.959 1.00 81.69 85 ASP A CA 1
ATOM 639 C C . ASP A 1 85 ? 6.102 -4.326 -27.559 1.00 81.69 85 ASP A C 1
ATOM 641 O O . ASP A 1 85 ? 5.450 -4.968 -26.734 1.00 81.69 85 ASP A O 1
ATOM 645 N N . ASP A 1 86 ? 7.290 -3.795 -27.251 1.00 76.44 86 ASP A N 1
ATOM 646 C CA . ASP A 1 86 ? 7.919 -3.955 -25.938 1.00 76.44 86 ASP A CA 1
ATOM 647 C C . ASP A 1 86 ? 7.157 -3.189 -24.850 1.00 76.44 86 ASP A C 1
ATOM 649 O O . ASP A 1 86 ? 7.018 -3.684 -23.730 1.00 76.44 86 ASP A O 1
ATOM 653 N N . ALA A 1 87 ? 6.641 -1.998 -25.171 1.00 76.75 87 ALA A N 1
ATOM 654 C CA 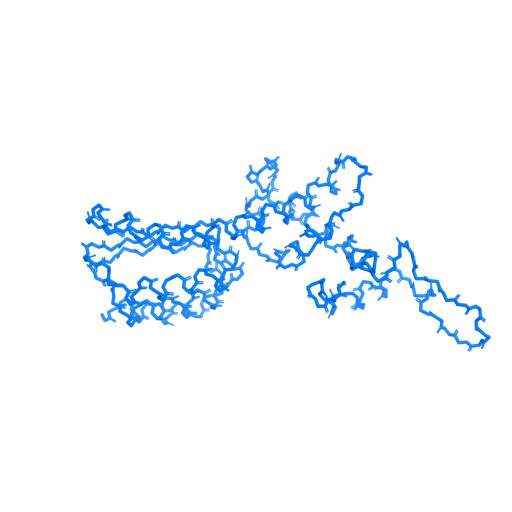. ALA A 1 87 ? 5.825 -1.208 -24.254 1.00 76.75 87 ALA A CA 1
ATOM 655 C C . ALA A 1 87 ? 4.488 -1.901 -23.942 1.00 76.75 87 ALA A C 1
ATOM 657 O O . ALA A 1 87 ? 4.089 -1.973 -22.779 1.00 76.75 87 ALA A O 1
ATOM 658 N N . VAL A 1 88 ? 3.823 -2.454 -24.961 1.00 83.62 88 VAL A N 1
ATOM 659 C CA . VAL A 1 88 ? 2.570 -3.205 -24.796 1.00 83.62 88 VAL A CA 1
ATOM 660 C C . VAL A 1 88 ? 2.811 -4.461 -23.963 1.00 83.62 88 VAL A C 1
ATOM 662 O O . VAL A 1 88 ? 2.121 -4.671 -22.965 1.00 83.62 88 VAL A O 1
ATOM 665 N N . ARG A 1 89 ? 3.833 -5.258 -24.302 1.00 85.06 89 ARG A N 1
ATOM 666 C CA . ARG A 1 89 ? 4.186 -6.475 -23.554 1.00 85.06 89 ARG A CA 1
ATOM 667 C C . ARG A 1 89 ? 4.502 -6.172 -22.089 1.00 85.06 89 ARG A C 1
ATOM 669 O O . ARG A 1 89 ? 4.016 -6.871 -21.205 1.00 85.06 89 ARG A O 1
ATOM 676 N N . ALA A 1 90 ? 5.291 -5.129 -21.825 1.00 81.44 90 ALA A N 1
ATOM 677 C CA . ALA A 1 90 ? 5.652 -4.732 -20.467 1.00 81.44 90 ALA A CA 1
ATOM 678 C C . ALA A 1 90 ? 4.448 -4.237 -19.650 1.00 81.44 90 ALA A C 1
ATOM 680 O O . ALA A 1 90 ? 4.356 -4.554 -18.464 1.00 81.44 90 ALA A O 1
ATOM 681 N N . SER A 1 91 ? 3.526 -3.491 -20.273 1.00 84.62 91 SER A N 1
ATOM 682 C CA . SER A 1 91 ? 2.283 -3.055 -19.621 1.00 84.62 91 SER A CA 1
ATOM 683 C C . SER A 1 91 ? 1.425 -4.253 -19.237 1.00 84.62 91 SER A C 1
ATOM 685 O O . SER A 1 91 ? 1.108 -4.416 -18.062 1.00 84.62 91 SER A O 1
ATOM 687 N N . VAL A 1 92 ? 1.136 -5.137 -20.199 1.00 86.38 92 VAL A N 1
ATOM 688 C CA . VAL A 1 92 ? 0.305 -6.331 -19.978 1.00 86.38 92 VAL A CA 1
ATOM 689 C C . VAL A 1 92 ? 0.889 -7.203 -18.870 1.00 86.38 92 VAL A C 1
ATOM 691 O O . VAL A 1 92 ? 0.157 -7.644 -17.990 1.00 86.38 92 VAL A O 1
ATOM 694 N N . ALA A 1 93 ? 2.212 -7.391 -18.859 1.00 84.62 93 ALA A N 1
ATOM 695 C CA . ALA A 1 93 ? 2.883 -8.197 -17.847 1.00 84.62 93 ALA A CA 1
ATOM 696 C C . ALA A 1 93 ? 2.726 -7.654 -16.417 1.00 84.62 93 ALA A C 1
ATOM 698 O O . ALA A 1 93 ? 2.875 -8.420 -15.476 1.00 84.62 93 ALA A O 1
ATOM 699 N N . ILE A 1 94 ? 2.465 -6.357 -16.226 1.00 88.81 94 ILE A N 1
ATOM 700 C CA . ILE A 1 94 ? 2.415 -5.714 -14.900 1.00 88.81 94 ILE A CA 1
ATOM 701 C C . ILE A 1 94 ? 0.988 -5.273 -14.529 1.00 88.81 94 ILE A C 1
ATOM 703 O O . ILE A 1 94 ? 0.707 -4.997 -13.357 1.00 88.81 94 ILE A O 1
ATOM 707 N N . ASP A 1 95 ? 0.069 -5.229 -15.494 1.00 88.50 95 ASP A N 1
ATOM 708 C CA . ASP A 1 95 ? -1.278 -4.695 -15.303 1.00 88.50 95 ASP A CA 1
ATOM 709 C C . ASP A 1 95 ? -2.092 -5.484 -14.271 1.00 88.50 95 ASP A C 1
ATOM 711 O O . ASP A 1 95 ? -2.786 -4.864 -13.464 1.00 88.50 95 ASP A O 1
ATOM 715 N N . ASP A 1 96 ? -1.954 -6.810 -14.195 1.00 86.88 96 ASP A N 1
ATOM 716 C CA . ASP A 1 96 ? -2.641 -7.617 -13.176 1.00 86.88 96 ASP A CA 1
ATOM 717 C C . ASP A 1 96 ? -2.228 -7.226 -11.752 1.00 86.88 96 ASP A C 1
ATOM 719 O O . ASP A 1 96 ? -3.076 -6.972 -10.887 1.00 86.88 96 ASP A O 1
ATOM 723 N N . ALA A 1 97 ? -0.922 -7.091 -11.516 1.00 87.62 97 ALA A N 1
ATOM 724 C CA . ALA A 1 97 ? -0.382 -6.695 -10.221 1.00 87.62 97 ALA A CA 1
ATOM 725 C C . ALA A 1 97 ? -0.774 -5.248 -9.869 1.00 87.62 97 ALA A C 1
ATOM 727 O O . ALA A 1 97 ? -1.187 -4.946 -8.748 1.00 87.62 97 ALA A O 1
ATOM 728 N N . LYS A 1 98 ? -0.754 -4.347 -10.855 1.00 88.88 98 LYS A N 1
ATOM 729 C CA . LYS A 1 98 ? -1.227 -2.965 -10.703 1.00 88.88 98 LYS A CA 1
ATOM 730 C C . LYS A 1 98 ? -2.717 -2.901 -10.364 1.00 88.88 98 LYS A C 1
ATOM 732 O O . LYS A 1 98 ? -3.111 -2.162 -9.460 1.00 88.88 98 LYS A O 1
ATOM 737 N N . MET A 1 99 ? -3.554 -3.674 -11.055 1.00 89.62 99 MET A N 1
ATOM 738 C CA . MET A 1 99 ? -4.987 -3.762 -10.775 1.00 89.62 99 MET A CA 1
ATOM 739 C C . MET A 1 99 ? -5.243 -4.300 -9.369 1.00 89.62 99 MET A C 1
ATOM 741 O O . MET A 1 99 ? -6.118 -3.784 -8.670 1.00 89.62 99 MET A O 1
ATOM 745 N N . HIS A 1 100 ? -4.482 -5.307 -8.938 1.00 89.38 100 HIS A N 1
ATOM 746 C CA . HIS A 1 100 ? -4.558 -5.838 -7.583 1.00 89.38 100 HIS A CA 1
ATOM 747 C C . HIS A 1 100 ? -4.259 -4.756 -6.532 1.00 89.38 100 HIS A C 1
ATOM 749 O O . HIS A 1 100 ? -5.102 -4.494 -5.667 1.00 89.38 100 HIS A O 1
ATOM 755 N N . ASN A 1 101 ? -3.132 -4.053 -6.667 1.00 91.44 101 ASN A N 1
ATOM 756 C CA . ASN A 1 101 ? -2.734 -2.973 -5.758 1.00 91.44 101 ASN A CA 1
ATOM 757 C C . ASN A 1 101 ? -3.785 -1.854 -5.715 1.00 91.44 101 ASN A C 1
ATOM 759 O O . ASN A 1 101 ? -4.169 -1.382 -4.643 1.00 91.44 101 ASN A O 1
ATOM 763 N N . GLN A 1 102 ? -4.323 -1.468 -6.876 1.00 91.00 102 GLN A N 1
ATOM 764 C CA . GLN A 1 102 ? -5.367 -0.448 -6.961 1.00 91.00 102 GLN A CA 1
ATOM 765 C C . GLN A 1 102 ? -6.663 -0.896 -6.272 1.00 91.00 102 GLN A C 1
ATOM 767 O O . GLN A 1 102 ? -7.311 -0.098 -5.593 1.00 91.00 102 GLN A O 1
ATOM 772 N N . ARG A 1 103 ? -7.061 -2.167 -6.410 1.00 92.25 103 ARG A N 1
ATOM 773 C CA . ARG A 1 103 ? -8.241 -2.713 -5.718 1.00 92.25 103 ARG A CA 1
ATOM 774 C C . ARG A 1 103 ? -8.060 -2.680 -4.201 1.00 92.25 103 ARG A C 1
ATOM 776 O O . ARG A 1 103 ? -9.004 -2.304 -3.504 1.00 92.25 103 ARG A O 1
ATOM 783 N N . LEU A 1 104 ? -6.875 -3.035 -3.702 1.00 92.81 104 LEU A N 1
ATOM 784 C CA . LEU A 1 104 ? -6.542 -2.967 -2.277 1.00 92.81 104 LEU A CA 1
ATOM 785 C C . LEU A 1 104 ? -6.607 -1.522 -1.761 1.00 92.81 104 LEU A C 1
ATOM 787 O O . LEU A 1 104 ? -7.292 -1.235 -0.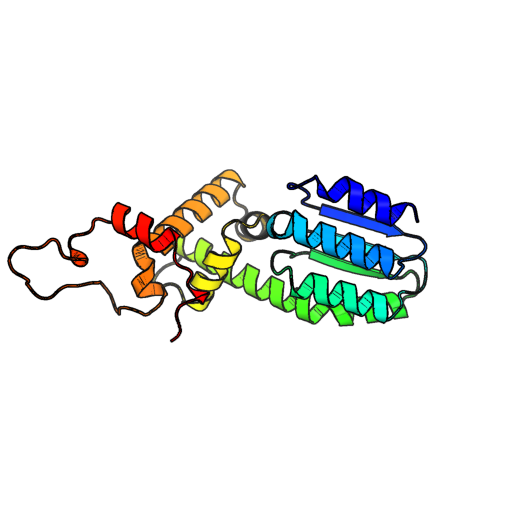779 1.00 92.81 104 LEU A O 1
ATOM 791 N N . LEU A 1 105 ? -5.984 -0.594 -2.488 1.00 93.50 105 LEU A N 1
ATOM 792 C CA . LEU A 1 105 ? -5.989 0.834 -2.183 1.00 93.50 105 LEU A CA 1
ATOM 793 C C . LEU A 1 105 ? -7.412 1.419 -2.148 1.00 93.50 105 LEU A C 1
ATOM 795 O O . LEU A 1 105 ? -7.767 2.138 -1.213 1.00 93.50 105 LEU A O 1
ATOM 799 N N . ASN A 1 106 ? -8.253 1.057 -3.121 1.00 93.94 106 ASN A N 1
ATOM 800 C CA . ASN A 1 106 ? -9.652 1.478 -3.175 1.00 93.94 106 ASN A CA 1
ATOM 801 C C . ASN A 1 106 ? -10.453 0.936 -1.975 1.00 93.94 106 ASN A C 1
ATOM 803 O O . ASN A 1 106 ? -11.269 1.660 -1.405 1.00 93.94 106 ASN A O 1
ATOM 807 N N . LYS A 1 107 ? -10.235 -0.325 -1.568 1.00 94.25 107 LYS A N 1
ATOM 808 C CA . LYS A 1 107 ? -10.874 -0.913 -0.374 1.00 94.25 107 LYS A CA 1
ATOM 809 C C . LYS A 1 107 ? -10.477 -0.163 0.900 1.00 94.25 107 LYS A C 1
ATOM 811 O O . LYS A 1 107 ? -11.354 0.218 1.675 1.00 94.25 107 LYS A O 1
ATOM 816 N N . ALA A 1 108 ? -9.185 0.114 1.071 1.00 95.12 108 ALA A N 1
ATOM 817 C CA . ALA A 1 108 ? -8.676 0.884 2.202 1.00 95.12 108 ALA A CA 1
ATOM 818 C C . ALA A 1 108 ? -9.267 2.304 2.248 1.00 95.12 108 ALA A C 1
ATOM 820 O O . ALA A 1 108 ? -9.676 2.780 3.306 1.00 95.12 108 ALA A O 1
ATOM 821 N N . ALA A 1 109 ? -9.374 2.977 1.097 1.00 94.19 109 ALA A N 1
ATOM 822 C CA . ALA A 1 109 ? -9.960 4.312 1.019 1.00 94.19 109 ALA A CA 1
ATOM 823 C C . ALA A 1 109 ? -11.451 4.322 1.386 1.00 94.19 109 ALA A C 1
ATOM 825 O O . ALA A 1 109 ? -11.885 5.187 2.146 1.00 94.19 109 ALA A O 1
ATOM 826 N N . ARG A 1 110 ? -12.228 3.332 0.922 1.00 92.69 110 ARG A N 1
ATOM 827 C CA . ARG A 1 110 ? -13.649 3.196 1.294 1.00 92.69 110 ARG A CA 1
ATOM 828 C C . ARG A 1 110 ? -13.844 3.069 2.799 1.00 92.69 110 ARG A C 1
ATOM 830 O O . ARG A 1 110 ? -14.791 3.652 3.315 1.00 92.69 110 ARG A O 1
ATOM 837 N N . PHE A 1 111 ? -12.971 2.338 3.494 1.00 93.19 111 PHE A N 1
ATOM 838 C CA . PHE A 1 111 ? -13.036 2.225 4.952 1.00 93.19 111 PHE A CA 1
ATOM 839 C C . PHE A 1 111 ? -12.935 3.603 5.621 1.00 93.19 111 PHE A C 1
ATOM 841 O O . PHE A 1 111 ? -13.790 3.962 6.426 1.00 93.19 111 PHE A O 1
ATOM 848 N N . VAL A 1 112 ? -11.949 4.414 5.223 1.00 93.56 112 VAL A N 1
ATOM 849 C CA . VAL A 1 112 ? -11.761 5.769 5.771 1.00 93.56 112 VAL A CA 1
ATOM 850 C C . VAL A 1 112 ? -12.932 6.685 5.420 1.00 93.56 112 VAL A C 1
ATOM 852 O O . VAL A 1 112 ? -13.434 7.391 6.288 1.00 93.56 112 VAL A O 1
ATOM 855 N N . MET A 1 113 ? -13.385 6.668 4.164 1.00 89.88 113 MET A N 1
ATOM 856 C CA . MET A 1 113 ? -14.474 7.535 3.702 1.00 89.88 113 MET A CA 1
ATOM 857 C C . MET A 1 113 ? -15.818 7.205 4.366 1.00 89.88 113 MET A C 1
ATOM 859 O O . MET A 1 113 ? -16.606 8.113 4.607 1.00 89.88 113 MET A O 1
ATOM 863 N N . ARG A 1 114 ? -16.081 5.934 4.705 1.00 87.25 114 ARG A N 1
ATOM 864 C CA . ARG A 1 114 ? -17.293 5.549 5.452 1.00 87.25 114 ARG A CA 1
ATOM 865 C C . ARG A 1 114 ? -17.343 6.192 6.835 1.00 87.25 114 ARG A C 1
ATOM 867 O O . ARG A 1 114 ? -18.378 6.709 7.232 1.00 87.25 114 ARG A O 1
ATOM 874 N N . LEU A 1 115 ? -16.209 6.227 7.530 1.00 85.75 115 LEU A N 1
ATOM 875 C CA . LEU A 1 115 ? -16.106 6.806 8.874 1.00 85.75 115 LEU A CA 1
ATOM 876 C C . LEU A 1 115 ? -16.171 8.345 8.894 1.00 85.75 115 LEU A C 1
ATOM 878 O O . LEU A 1 115 ? -16.253 8.945 9.961 1.00 85.75 115 LEU A O 1
ATOM 882 N N . ASP A 1 116 ? -16.138 8.986 7.728 1.00 77.88 116 ASP A N 1
ATOM 883 C CA . ASP A 1 116 ? -16.108 10.441 7.548 1.00 77.88 116 ASP A CA 1
ATOM 884 C C . ASP A 1 116 ? -17.486 11.026 7.164 1.00 77.88 116 ASP A C 1
ATOM 886 O O . ASP A 1 116 ? -17.564 12.149 6.669 1.00 77.88 116 ASP A O 1
ATOM 890 N N . GLY A 1 117 ? -18.576 10.280 7.404 1.00 66.19 117 GLY A N 1
ATOM 891 C CA . GLY A 1 117 ? -19.954 10.790 7.322 1.00 66.19 117 GLY A CA 1
ATOM 892 C C . GLY A 1 117 ? -20.919 10.052 6.384 1.00 66.19 117 GLY A C 1
ATOM 893 O O . GLY A 1 117 ? -22.008 10.567 6.147 1.00 66.19 117 GLY A O 1
ATOM 894 N N . MET A 1 118 ? -20.571 8.872 5.851 1.00 56.25 118 MET A N 1
ATOM 895 C CA . MET A 1 118 ? -21.500 8.066 5.035 1.00 56.25 118 MET A CA 1
ATOM 896 C C . MET A 1 118 ? -22.208 7.007 5.913 1.00 56.25 118 MET A C 1
ATOM 898 O O . MET A 1 118 ? -21.499 6.201 6.519 1.00 56.25 118 MET A O 1
ATOM 902 N N . PRO A 1 119 ? -23.557 6.965 6.010 1.00 56.66 119 PRO A N 1
ATOM 903 C CA . PRO A 1 119 ? -24.236 6.172 7.042 1.00 56.66 119 PRO A CA 1
ATOM 904 C C . PRO A 1 119 ? -24.341 4.649 6.794 1.00 56.66 119 PRO A C 1
ATOM 906 O O . PRO A 1 119 ? -24.447 4.183 5.661 1.00 56.66 119 PRO A O 1
ATOM 909 N N . GLU A 1 120 ? -24.402 3.937 7.932 1.00 49.03 120 GLU A N 1
ATOM 910 C CA . GLU A 1 120 ? -25.291 2.808 8.306 1.00 49.03 120 GLU A CA 1
ATOM 911 C C . GLU A 1 120 ? -24.863 1.332 8.231 1.00 49.03 120 GLU A C 1
ATOM 913 O O . GLU A 1 120 ? -25.469 0.524 8.932 1.00 49.03 120 GLU A O 1
ATOM 918 N N . ALA A 1 121 ? -23.791 0.940 7.543 1.00 57.72 121 ALA A N 1
ATOM 919 C CA . ALA A 1 121 ? -23.323 -0.456 7.603 1.00 57.72 121 ALA A CA 1
ATOM 920 C C . ALA A 1 121 ? -21.993 -0.586 8.352 1.00 57.72 121 ALA A C 1
ATOM 922 O O . ALA A 1 121 ? -21.055 0.171 8.075 1.00 57.72 121 ALA A O 1
ATOM 923 N N . LEU A 1 122 ? -21.887 -1.592 9.238 1.00 62.62 122 LEU A N 1
ATOM 924 C CA . LEU A 1 122 ? -20.604 -2.010 9.815 1.00 62.62 122 LEU A CA 1
ATOM 925 C C . LEU A 1 122 ? -19.553 -2.116 8.695 1.00 62.62 122 LEU A C 1
ATOM 927 O O . LEU A 1 122 ? -19.862 -2.614 7.602 1.00 62.62 122 LEU A O 1
ATOM 931 N N . PRO A 1 123 ? -18.320 -1.631 8.912 1.00 66.19 123 PRO A N 1
ATOM 932 C CA . PRO A 1 123 ? -17.301 -1.703 7.882 1.00 66.19 123 PRO A CA 1
ATOM 933 C C . PRO A 1 123 ? -17.043 -3.159 7.487 1.00 66.19 123 PRO A C 1
ATOM 935 O O . PRO A 1 123 ? -16.804 -4.011 8.337 1.00 66.19 123 PRO A O 1
ATOM 938 N N . ASP A 1 124 ? -17.084 -3.433 6.182 1.00 82.75 124 ASP A N 1
ATOM 939 C CA . ASP A 1 124 ? -16.737 -4.741 5.626 1.00 82.75 124 ASP A CA 1
ATOM 940 C C . ASP A 1 124 ? -15.322 -5.129 6.082 1.00 82.75 124 ASP A C 1
ATOM 942 O O . ASP A 1 124 ? -14.380 -4.348 5.904 1.00 82.75 124 ASP A O 1
ATOM 946 N N . HIS A 1 125 ? -15.174 -6.335 6.639 1.00 88.00 125 HIS A N 1
ATOM 947 C CA . HIS A 1 125 ? -13.892 -6.897 7.071 1.00 88.00 125 HIS A CA 1
ATOM 948 C C . HIS A 1 125 ? -12.816 -6.759 5.995 1.00 88.00 125 HIS A C 1
ATOM 950 O O . HIS A 1 125 ? -11.692 -6.380 6.299 1.00 88.00 125 HIS A O 1
ATOM 956 N N . ASN A 1 126 ? -13.160 -6.974 4.722 1.00 90.12 126 ASN A N 1
ATOM 957 C CA . ASN A 1 126 ? -12.189 -6.861 3.636 1.00 90.12 126 ASN A CA 1
ATOM 958 C C . ASN A 1 126 ? -11.683 -5.424 3.443 1.00 90.12 126 ASN A C 1
ATOM 960 O O . ASN A 1 126 ? -10.543 -5.217 3.029 1.00 90.12 126 ASN A O 1
ATOM 964 N N . CYS A 1 127 ? -12.526 -4.424 3.708 1.00 92.62 127 CYS A N 1
ATOM 965 C CA . CYS A 1 127 ? -12.132 -3.018 3.663 1.00 92.62 127 CYS A CA 1
ATOM 966 C C . CYS A 1 127 ? -11.316 -2.631 4.903 1.00 92.62 127 CYS A C 1
ATOM 968 O O . CYS A 1 127 ? -10.331 -1.907 4.770 1.00 92.62 127 CYS A O 1
ATOM 970 N N . ALA A 1 128 ? -11.688 -3.145 6.079 1.00 93.00 128 ALA A N 1
ATOM 971 C CA . ALA A 1 128 ? -10.938 -2.948 7.317 1.00 93.00 128 ALA A CA 1
ATOM 972 C C . ALA A 1 128 ? -9.535 -3.573 7.239 1.00 93.00 128 ALA A C 1
ATOM 974 O O . ALA A 1 128 ? -8.558 -2.901 7.554 1.00 93.00 128 ALA A O 1
ATOM 975 N N . ALA A 1 129 ? -9.418 -4.805 6.737 1.00 93.69 129 ALA A N 1
ATOM 976 C CA . ALA A 1 129 ? -8.144 -5.497 6.546 1.00 93.69 129 ALA A CA 1
ATOM 977 C C . ALA A 1 129 ? -7.247 -4.774 5.532 1.00 93.69 129 ALA A C 1
ATOM 979 O O . ALA A 1 129 ? -6.077 -4.517 5.807 1.00 93.69 129 ALA A O 1
ATOM 980 N N . ALA A 1 130 ? -7.810 -4.342 4.396 1.00 94.31 130 ALA A N 1
ATOM 981 C CA . ALA A 1 130 ? -7.075 -3.529 3.429 1.00 94.31 130 ALA A CA 1
ATOM 982 C C . ALA A 1 130 ? -6.581 -2.210 4.046 1.00 94.31 130 ALA A C 1
ATOM 984 O O . ALA A 1 130 ? -5.469 -1.761 3.771 1.00 94.31 130 ALA A O 1
ATOM 985 N N . PHE A 1 131 ? -7.394 -1.571 4.890 1.00 95.81 131 PHE A N 1
ATOM 986 C CA . PHE A 1 131 ? -6.975 -0.374 5.606 1.00 95.81 131 PHE A CA 1
ATOM 987 C C . PHE A 1 131 ? -5.883 -0.667 6.645 1.00 95.81 131 PHE A C 1
ATOM 989 O O . PHE A 1 131 ? -4.915 0.084 6.689 1.00 95.81 131 PHE A O 1
ATOM 996 N N . ASP A 1 132 ? -5.977 -1.743 7.428 1.00 95.25 132 ASP A N 1
ATOM 997 C CA . ASP A 1 132 ? -4.947 -2.156 8.401 1.00 95.25 132 ASP A CA 1
ATOM 998 C C . ASP A 1 132 ? -3.579 -2.414 7.738 1.00 95.25 132 ASP A C 1
ATOM 1000 O O . ASP A 1 132 ? -2.516 -2.109 8.293 1.00 95.25 132 ASP A O 1
ATOM 1004 N N . GLU A 1 133 ? -3.591 -2.915 6.503 1.00 93.19 133 GLU A N 1
ATOM 1005 C CA . GLU A 1 133 ? -2.385 -3.065 5.692 1.00 93.19 133 GLU A CA 1
ATOM 1006 C C . GLU A 1 133 ? -1.846 -1.710 5.192 1.00 93.19 133 GLU A C 1
ATOM 1008 O O . GLU A 1 133 ? -0.641 -1.439 5.260 1.00 93.19 133 GLU A O 1
ATOM 1013 N N . MET A 1 134 ? -2.737 -0.824 4.734 1.00 93.00 134 MET A N 1
ATOM 1014 C CA . MET A 1 134 ? -2.393 0.405 4.007 1.00 93.00 134 MET A CA 1
ATOM 1015 C C . MET A 1 134 ? -2.318 1.675 4.871 1.00 93.00 134 MET A C 1
ATOM 1017 O O . MET A 1 134 ? -1.867 2.709 4.375 1.00 93.00 134 MET A O 1
ATOM 1021 N N . CYS A 1 135 ? -2.728 1.655 6.144 1.00 92.50 135 CYS A N 1
ATOM 1022 C CA . CYS A 1 135 ? -2.946 2.869 6.951 1.00 92.50 135 CYS A CA 1
ATOM 1023 C C . CYS A 1 135 ? -1.688 3.738 7.128 1.00 92.50 135 CYS A C 1
ATOM 1025 O O . CYS A 1 135 ? -1.786 4.947 7.333 1.00 92.50 135 CYS A O 1
ATOM 1027 N N . GLY A 1 136 ? -0.499 3.132 7.053 1.00 89.25 136 GLY A N 1
ATOM 1028 C CA . GLY A 1 136 ? 0.792 3.824 7.124 1.00 89.25 136 GLY A CA 1
ATOM 1029 C C . GLY A 1 136 ? 1.360 4.257 5.768 1.00 89.25 136 GLY A C 1
ATOM 1030 O O . GLY A 1 136 ? 2.368 4.962 5.725 1.00 89.25 136 GLY A O 1
ATOM 1031 N N . ALA A 1 137 ? 0.749 3.841 4.659 1.00 91.50 137 ALA A N 1
ATOM 1032 C CA . ALA A 1 137 ? 1.288 4.046 3.324 1.00 91.50 137 ALA A CA 1
ATOM 1033 C C . ALA A 1 137 ? 1.086 5.484 2.831 1.00 91.50 137 ALA A C 1
ATOM 1035 O O . ALA A 1 137 ? 0.058 6.129 3.067 1.00 91.50 137 ALA A O 1
ATOM 1036 N N . ALA A 1 138 ? 2.073 6.005 2.102 1.00 90.62 138 ALA A N 1
ATOM 1037 C CA . ALA A 1 138 ? 1.952 7.312 1.462 1.00 90.62 138 ALA A CA 1
ATOM 1038 C C . ALA A 1 138 ? 0.917 7.298 0.318 1.00 90.62 138 ALA A C 1
ATOM 1040 O O . ALA A 1 138 ? 0.209 8.288 0.119 1.00 90.62 138 ALA A O 1
ATOM 1041 N N . SER A 1 139 ? 0.772 6.163 -0.374 1.00 92.19 139 SER A N 1
ATOM 1042 C CA . SER A 1 139 ? -0.186 5.980 -1.469 1.00 92.19 139 SER A CA 1
ATOM 1043 C C . SER A 1 139 ? -1.640 6.110 -1.019 1.00 92.19 139 SER A C 1
ATOM 1045 O O . SER A 1 139 ? -2.418 6.766 -1.708 1.00 92.19 139 SER A O 1
ATOM 1047 N N . LEU A 1 140 ? -2.003 5.595 0.163 1.00 94.69 140 LEU A N 1
ATOM 1048 C CA . LEU A 1 140 ? -3.355 5.747 0.716 1.00 94.69 140 LEU A CA 1
ATOM 1049 C C . LEU A 1 140 ? -3.723 7.213 0.945 1.00 94.69 140 LEU A C 1
ATOM 1051 O O . LEU A 1 140 ? -4.788 7.656 0.521 1.00 94.69 140 LEU A O 1
ATOM 1055 N N . ARG A 1 141 ? -2.833 7.985 1.575 1.00 93.19 141 ARG A N 1
ATOM 1056 C CA . ARG A 1 141 ? -3.061 9.418 1.818 1.00 93.19 141 ARG A CA 1
ATOM 1057 C C . ARG A 1 141 ? -3.210 10.186 0.513 1.00 93.19 141 ARG A C 1
ATOM 1059 O O . ARG A 1 141 ? -4.164 10.941 0.358 1.00 93.19 141 ARG A O 1
ATOM 1066 N N . TYR A 1 142 ? -2.297 9.955 -0.429 1.00 92.19 142 TYR A N 1
ATOM 1067 C CA . TYR A 1 142 ? -2.347 10.588 -1.743 1.00 92.19 142 TYR A CA 1
ATOM 1068 C C . TYR A 1 142 ? -3.658 10.266 -2.478 1.00 92.19 142 TYR A C 1
ATOM 1070 O O . TYR A 1 142 ? -4.301 11.153 -3.036 1.00 92.19 142 TYR A O 1
ATOM 1078 N N . HIS A 1 143 ? -4.095 9.009 -2.419 1.00 94.25 143 HIS A N 1
ATOM 1079 C CA . HIS A 1 143 ? -5.335 8.569 -3.043 1.00 94.25 143 HIS A CA 1
ATOM 1080 C C . HIS A 1 143 ? -6.583 9.177 -2.389 1.00 94.25 143 HIS A C 1
ATOM 1082 O O . HIS A 1 143 ? -7.481 9.631 -3.090 1.00 94.25 143 HIS A O 1
ATOM 1088 N N . LEU A 1 144 ? -6.621 9.261 -1.057 1.00 93.75 144 LEU A N 1
ATOM 1089 C CA . LEU A 1 144 ? -7.721 9.888 -0.321 1.00 93.75 144 LEU A CA 1
ATOM 1090 C C . LEU A 1 144 ? -7.842 11.388 -0.604 1.00 93.75 144 LEU A C 1
ATOM 1092 O O . LEU A 1 144 ? -8.961 11.877 -0.741 1.00 93.75 144 LEU A O 1
ATOM 1096 N N . VAL A 1 145 ? -6.724 12.112 -0.727 1.00 94.19 145 VAL A N 1
ATOM 1097 C CA . VAL A 1 145 ? -6.731 13.526 -1.151 1.00 94.19 145 VAL A CA 1
ATOM 1098 C C . VAL A 1 145 ? -7.370 13.651 -2.533 1.00 94.19 145 VAL A C 1
ATOM 1100 O O . VAL A 1 145 ? -8.281 14.455 -2.716 1.00 94.19 145 VAL A O 1
ATOM 1103 N N . ALA A 1 146 ? -6.952 12.809 -3.482 1.00 92.44 146 ALA A N 1
ATOM 1104 C CA . ALA A 1 146 ? -7.488 12.826 -4.840 1.00 92.44 146 ALA A CA 1
ATOM 1105 C C . ALA A 1 146 ? -8.989 12.483 -4.903 1.00 92.44 146 ALA A C 1
ATOM 1107 O O . ALA A 1 146 ? -9.713 13.098 -5.676 1.00 92.44 146 ALA A O 1
ATOM 1108 N N . LEU A 1 147 ? -9.461 11.524 -4.098 1.00 92.12 147 LEU A N 1
ATOM 1109 C CA . LEU A 1 147 ? -10.867 11.098 -4.097 1.00 92.12 147 LEU A CA 1
ATOM 1110 C C . LEU A 1 147 ? -11.803 12.057 -3.356 1.00 92.12 147 LEU A C 1
ATOM 1112 O O . LEU A 1 147 ? -12.936 12.255 -3.781 1.00 92.12 147 LEU A O 1
ATOM 1116 N N . SER A 1 148 ? -11.364 12.601 -2.221 1.00 89.75 148 SER A N 1
ATOM 1117 C CA . SER A 1 148 ? -12.223 13.414 -1.349 1.00 89.75 148 SER A CA 1
ATOM 1118 C C . SER A 1 148 ? -12.158 14.912 -1.647 1.00 89.75 148 SER A C 1
ATOM 1120 O O . SER A 1 148 ? -12.996 15.658 -1.147 1.00 89.75 148 SER A O 1
ATOM 1122 N N . GLY A 1 149 ? -11.141 15.372 -2.387 1.00 91.31 149 GLY A N 1
ATOM 1123 C CA . GLY A 1 149 ? -10.857 16.798 -2.584 1.00 91.31 149 GLY A CA 1
ATOM 1124 C C . GLY A 1 149 ? -10.424 17.533 -1.306 1.00 91.31 149 GLY A C 1
ATOM 1125 O O . GLY A 1 149 ? -10.273 18.753 -1.323 1.00 91.31 149 GLY A O 1
ATOM 1126 N N . LYS A 1 150 ? -10.231 16.815 -0.191 1.00 93.31 150 LYS A N 1
ATOM 1127 C CA . LYS A 1 150 ? -9.833 17.375 1.107 1.00 93.31 150 LYS A CA 1
ATOM 1128 C C . LYS A 1 150 ? -8.333 17.644 1.165 1.00 93.31 150 LYS A C 1
ATOM 1130 O O . LYS A 1 150 ? -7.539 17.030 0.452 1.00 93.31 150 LYS A O 1
ATOM 1135 N N . SER A 1 151 ? -7.928 18.533 2.070 1.00 94.50 151 SER A N 1
ATOM 1136 C CA . SER A 1 151 ? -6.507 18.820 2.287 1.00 94.50 151 SER A CA 1
ATOM 1137 C C . SER A 1 151 ? -5.769 17.623 2.900 1.00 94.50 151 SER A C 1
ATOM 1139 O O . SER A 1 151 ? -6.360 16.792 3.594 1.00 94.50 151 SER A O 1
ATOM 1141 N N . GLU A 1 152 ? -4.447 17.548 2.709 1.00 93.12 152 GLU A N 1
ATOM 1142 C CA . GLU A 1 152 ? -3.621 16.475 3.292 1.00 93.12 152 GLU A CA 1
ATOM 1143 C C . GLU A 1 152 ? -3.730 16.428 4.828 1.00 93.12 152 GLU A C 1
ATOM 1145 O O . GLU A 1 152 ? -3.718 15.346 5.423 1.00 93.12 152 GLU A O 1
ATOM 1150 N N . ALA A 1 153 ? -3.908 17.583 5.478 1.00 94.50 153 ALA A N 1
ATOM 1151 C CA . ALA A 1 153 ? -4.116 17.674 6.921 1.00 94.50 153 ALA A CA 1
ATOM 1152 C C . ALA A 1 153 ? -5.447 17.033 7.355 1.00 94.50 153 ALA A C 1
ATOM 1154 O O . ALA A 1 153 ? -5.471 16.241 8.299 1.00 94.50 153 ALA A O 1
ATOM 1155 N N . GLN A 1 154 ? -6.540 17.318 6.639 1.00 94.38 154 GLN A N 1
ATOM 1156 C CA . GLN A 1 154 ? -7.852 16.714 6.897 1.00 94.38 154 GLN A CA 1
ATOM 1157 C C . GLN A 1 154 ? -7.829 15.204 6.643 1.00 94.38 154 GLN A C 1
ATOM 1159 O O . GLN A 1 154 ? -8.270 14.427 7.487 1.00 94.38 154 GLN A O 1
ATOM 1164 N N . VAL A 1 155 ? -7.234 14.771 5.528 1.00 94.75 155 VAL A N 1
ATOM 1165 C CA . VAL A 1 155 ? -7.058 13.344 5.222 1.00 94.75 155 VAL A CA 1
ATOM 1166 C C . VAL A 1 155 ? -6.240 12.647 6.308 1.00 94.75 155 VAL A C 1
ATOM 1168 O O . VAL A 1 155 ? -6.601 11.558 6.748 1.00 94.75 155 VAL A O 1
ATOM 1171 N N . SER A 1 156 ? -5.174 13.279 6.799 1.00 94.88 156 SER A N 1
ATOM 1172 C CA . SER A 1 156 ? -4.360 12.725 7.884 1.00 94.88 156 SER A CA 1
ATOM 1173 C C . SER A 1 156 ? -5.155 12.558 9.180 1.00 94.88 156 SER A C 1
ATOM 1175 O O . SER A 1 156 ? -4.982 11.559 9.879 1.00 94.88 156 SER A O 1
ATOM 1177 N N . LEU A 1 157 ? -6.047 13.499 9.501 1.00 94.44 157 LEU A N 1
ATOM 1178 C CA . LEU A 1 157 ? -6.951 13.373 10.644 1.00 94.44 157 LEU A CA 1
ATOM 1179 C C . LEU A 1 157 ? -7.947 12.222 10.447 1.00 94.44 157 LEU A C 1
ATOM 1181 O O . LEU A 1 157 ? -8.151 11.431 11.367 1.00 94.44 157 LEU A O 1
ATOM 1185 N N . ASN A 1 158 ? -8.503 12.078 9.245 1.00 94.25 158 ASN A N 1
ATOM 1186 C CA . ASN A 1 158 ? -9.451 11.012 8.919 1.00 94.25 158 ASN A CA 1
ATOM 1187 C C . ASN A 1 158 ? -8.801 9.627 8.981 1.00 94.25 158 ASN A C 1
ATOM 1189 O O . ASN A 1 158 ? -9.371 8.711 9.565 1.00 94.25 158 ASN A O 1
ATOM 1193 N N . VAL A 1 159 ? -7.570 9.482 8.484 1.00 95.56 159 VAL A N 1
ATOM 1194 C CA . VAL A 1 159 ? -6.794 8.239 8.620 1.00 95.56 159 VAL A CA 1
ATOM 1195 C C . VAL A 1 159 ? -6.516 7.922 10.093 1.00 95.56 159 VAL A C 1
ATOM 1197 O O . VAL A 1 159 ? -6.655 6.773 10.504 1.00 95.56 159 VAL A O 1
ATOM 1200 N N . LYS A 1 160 ? -6.173 8.921 10.920 1.00 94.69 160 LYS A N 1
ATOM 1201 C CA . LYS A 1 160 ? -5.975 8.717 12.368 1.00 94.69 160 LYS A CA 1
ATOM 1202 C C . LYS A 1 160 ? -7.259 8.269 13.069 1.00 94.69 160 LYS A C 1
ATOM 1204 O O . LYS A 1 160 ? -7.209 7.340 13.870 1.00 94.69 160 LYS A O 1
ATOM 1209 N N . ARG A 1 161 ? -8.396 8.894 12.749 1.00 93.25 161 ARG A N 1
ATOM 1210 C CA . ARG A 1 161 ? -9.719 8.503 13.265 1.00 93.25 161 ARG A CA 1
ATOM 1211 C C . ARG A 1 161 ? -10.081 7.082 12.843 1.00 93.25 161 ARG A C 1
ATOM 1213 O O . ARG A 1 161 ? -10.450 6.282 13.692 1.00 93.25 161 ARG A O 1
ATOM 1220 N N . ALA A 1 162 ? -9.880 6.747 11.570 1.00 93.62 162 ALA A N 1
ATOM 1221 C CA . ALA A 1 162 ? -10.120 5.407 11.049 1.00 93.62 162 ALA A CA 1
ATOM 1222 C C . ALA A 1 162 ? -9.241 4.347 11.726 1.00 93.62 162 ALA A C 1
ATOM 1224 O O . ALA A 1 162 ? -9.721 3.270 12.068 1.00 93.62 162 ALA A O 1
ATOM 1225 N N . ARG A 1 163 ? -7.970 4.670 11.995 1.00 94.75 163 ARG A N 1
ATOM 1226 C CA . ARG A 1 163 ? -7.069 3.791 12.749 1.00 94.75 163 ARG A CA 1
ATOM 1227 C C . ARG A 1 163 ? -7.545 3.574 14.178 1.00 94.75 163 ARG A C 1
ATOM 1229 O O . ARG A 1 163 ? -7.551 2.439 14.630 1.00 94.75 163 ARG A O 1
ATOM 1236 N N . ARG A 1 164 ? -7.957 4.635 14.872 1.00 92.56 164 ARG A N 1
ATOM 1237 C CA . ARG A 1 164 ? -8.505 4.522 16.228 1.00 92.56 164 ARG A CA 1
ATOM 1238 C C . ARG A 1 164 ? -9.757 3.643 16.251 1.00 92.56 164 ARG A C 1
ATOM 1240 O O . ARG A 1 164 ? -9.797 2.693 17.019 1.00 92.56 164 ARG A O 1
ATOM 1247 N N . TYR A 1 165 ? -10.699 3.889 15.342 1.00 92.25 165 TYR A N 1
ATOM 1248 C CA . TYR A 1 165 ? -11.908 3.077 15.214 1.00 92.25 165 TYR A CA 1
ATOM 1249 C C . TYR A 1 165 ? -11.589 1.595 14.977 1.00 92.25 165 TYR A C 1
ATOM 1251 O O . TYR A 1 165 ? -12.192 0.731 15.607 1.00 92.25 165 TYR A O 1
ATOM 1259 N N . LEU A 1 166 ? -10.628 1.291 14.094 1.00 93.56 166 LEU A N 1
ATOM 1260 C CA . LEU A 1 166 ? -10.208 -0.087 13.833 1.00 93.56 166 LEU A CA 1
ATOM 1261 C C . LEU A 1 166 ? -9.699 -0.779 15.099 1.00 93.56 166 LEU A C 1
ATOM 1263 O O . LEU A 1 166 ? -10.059 -1.924 15.341 1.00 93.56 166 LEU A O 1
ATOM 1267 N N . LEU A 1 167 ? -8.882 -0.089 15.897 1.00 93.31 167 LEU A N 1
ATOM 1268 C CA . LEU A 1 167 ? -8.320 -0.636 17.132 1.00 93.31 167 LEU A CA 1
ATOM 1269 C C . LEU A 1 167 ? -9.397 -0.857 18.201 1.00 93.31 167 LEU A C 1
ATOM 1271 O O . LEU A 1 167 ? -9.435 -1.917 18.816 1.00 93.31 167 LEU A O 1
ATOM 1275 N N . GLU A 1 168 ? -10.301 0.108 18.374 1.00 90.00 168 GLU A N 1
ATOM 1276 C CA . GLU A 1 168 ? -11.415 0.021 19.329 1.00 90.00 168 GLU A CA 1
ATOM 1277 C C . GLU A 1 168 ? -12.400 -1.102 18.970 1.00 90.00 168 GLU A C 1
ATOM 1279 O O . GLU A 1 168 ? -13.002 -1.705 19.852 1.00 90.00 168 GLU A O 1
ATOM 1284 N N . ASN A 1 169 ? -12.542 -1.415 17.678 1.00 90.44 169 ASN A N 1
ATOM 1285 C CA . ASN A 1 169 ? -13.504 -2.395 17.171 1.00 90.44 169 ASN A CA 1
ATOM 1286 C C . ASN A 1 169 ? -12.831 -3.651 16.602 1.00 90.44 169 ASN A C 1
ATOM 1288 O O . ASN A 1 169 ? -13.463 -4.391 15.846 1.00 90.44 169 ASN A O 1
ATOM 1292 N N . PHE A 1 170 ? -11.562 -3.910 16.942 1.00 92.12 170 PHE A N 1
ATOM 1293 C CA . PHE A 1 170 ? -10.769 -4.968 16.310 1.00 92.12 170 PHE A CA 1
ATOM 1294 C C . PHE A 1 170 ? -11.463 -6.329 16.380 1.00 92.12 170 PHE A C 1
ATOM 1296 O O . PHE A 1 170 ? -11.601 -6.988 15.359 1.00 92.12 170 PHE A O 1
ATOM 1303 N N . MET A 1 171 ? -11.960 -6.727 17.556 1.00 90.19 171 MET A N 1
ATOM 1304 C CA . MET A 1 171 ? -12.576 -8.046 17.753 1.00 90.19 171 MET A CA 1
ATOM 1305 C C . MET A 1 171 ? -13.832 -8.249 16.897 1.00 90.19 171 MET A C 1
ATOM 1307 O O . MET A 1 171 ? -14.050 -9.341 16.371 1.00 90.19 171 MET A O 1
ATOM 1311 N N . VAL A 1 172 ? -14.631 -7.194 16.722 1.00 90.25 172 VAL A N 1
ATOM 1312 C CA . VAL A 1 172 ? -15.830 -7.215 15.873 1.00 90.25 172 VAL A CA 1
ATOM 1313 C C . VAL A 1 172 ? -15.433 -7.242 14.402 1.00 90.25 172 VAL A C 1
ATOM 1315 O O . VAL A 1 172 ? -15.910 -8.081 13.641 1.00 90.25 172 VAL A O 1
ATOM 1318 N N . LEU A 1 173 ? -14.510 -6.364 13.997 1.00 91.00 173 LEU A N 1
ATOM 1319 C CA . LEU A 1 173 ? -14.037 -6.295 12.617 1.00 91.00 173 LEU A CA 1
ATOM 1320 C C . LEU A 1 173 ? -13.362 -7.599 12.198 1.00 91.00 173 LEU A C 1
ATOM 1322 O O . LEU A 1 173 ? -13.652 -8.078 11.110 1.00 91.00 173 LEU A O 1
ATOM 1326 N N . ALA A 1 174 ? -12.554 -8.209 13.067 1.00 90.81 174 ALA A N 1
ATOM 1327 C CA . ALA A 1 174 ? -11.935 -9.520 12.883 1.00 90.81 174 ALA A CA 1
ATOM 1328 C C . ALA A 1 174 ? -12.965 -10.661 12.845 1.00 90.81 174 ALA A C 1
ATOM 1330 O O . ALA A 1 174 ? -12.730 -11.689 12.219 1.00 90.81 174 ALA A O 1
ATOM 1331 N N . GLY A 1 175 ? -14.159 -10.464 13.410 1.00 88.81 175 GLY A N 1
ATOM 1332 C CA . GLY A 1 175 ? -15.199 -11.493 13.511 1.00 88.81 175 GLY A CA 1
ATOM 1333 C C . GLY A 1 175 ? -14.975 -12.483 14.656 1.00 88.81 175 GLY A C 1
ATOM 1334 O O . GLY A 1 175 ? -15.589 -13.542 14.662 1.00 88.81 175 GLY A O 1
ATOM 1335 N N . VAL A 1 176 ? -14.115 -12.142 15.621 1.00 88.75 176 VAL A N 1
ATOM 1336 C CA . VAL A 1 176 ? -13.894 -12.930 16.846 1.00 88.75 176 VAL A CA 1
ATOM 1337 C C . VAL A 1 176 ? -15.126 -12.868 17.749 1.00 88.75 176 VAL A C 1
ATOM 1339 O O . VAL A 1 176 ? -15.487 -13.853 18.386 1.00 88.75 176 VAL A O 1
ATOM 1342 N N . VAL A 1 177 ? -15.791 -11.710 17.790 1.00 87.81 177 VAL A N 1
ATOM 1343 C CA . VAL A 1 177 ? -17.050 -11.506 18.516 1.00 87.81 177 VAL A CA 1
ATOM 1344 C C . VAL A 1 177 ? -18.086 -10.856 17.610 1.00 87.81 177 VAL A C 1
ATOM 1346 O O . VAL A 1 177 ? -17.742 -10.128 16.681 1.00 87.81 177 VAL A O 1
ATOM 1349 N N . HIS A 1 178 ? -19.367 -11.079 17.905 1.00 84.12 178 HIS A N 1
ATOM 1350 C CA . HIS A 1 178 ? -20.451 -10.453 17.147 1.00 84.12 178 HIS A CA 1
ATOM 1351 C C . HIS A 1 178 ? -20.618 -8.960 17.474 1.00 84.12 178 HIS A C 1
ATOM 1353 O O . HIS A 1 178 ? -20.858 -8.162 16.573 1.00 84.12 178 HIS A O 1
ATOM 1359 N N . ALA A 1 179 ? -20.486 -8.581 18.751 1.00 83.62 179 ALA A N 1
ATOM 1360 C CA . ALA A 1 179 ? -20.736 -7.210 19.204 1.00 83.62 179 ALA A CA 1
ATOM 1361 C C . ALA A 1 179 ? -19.737 -6.724 20.263 1.00 83.62 179 ALA A C 1
ATOM 1363 O O . ALA A 1 179 ? -19.176 -5.644 20.121 1.00 83.62 179 ALA A O 1
ATOM 1364 N N . ALA A 1 180 ? -19.496 -7.512 21.313 1.00 83.81 180 ALA A N 1
ATOM 1365 C CA . ALA A 1 180 ? -18.592 -7.136 22.394 1.00 83.81 180 ALA A CA 1
ATOM 1366 C C . ALA A 1 180 ? -17.959 -8.368 23.046 1.00 83.81 180 ALA A C 1
ATOM 1368 O O . ALA A 1 180 ? -18.506 -9.471 22.982 1.00 83.81 180 ALA A O 1
ATOM 1369 N N . VAL A 1 181 ? -16.811 -8.158 23.687 1.00 84.94 181 VAL A N 1
ATOM 1370 C CA . VAL A 1 181 ? -16.210 -9.132 24.600 1.00 84.94 181 VAL A CA 1
ATOM 1371 C C . VAL A 1 181 ? -16.913 -8.984 25.944 1.00 84.94 181 VAL A C 1
ATOM 1373 O O . VAL A 1 181 ? -16.887 -7.906 26.529 1.00 84.94 181 VAL A O 1
ATOM 1376 N N . VAL A 1 182 ? -17.548 -10.057 26.409 1.00 85.31 182 VAL A N 1
ATOM 1377 C CA . VAL A 1 182 ? -18.218 -10.121 27.713 1.00 85.31 182 VAL A CA 1
ATOM 1378 C C . VAL A 1 182 ? -17.712 -11.362 28.427 1.00 85.31 182 VAL A C 1
ATOM 1380 O O . VAL A 1 182 ? -17.693 -12.448 27.841 1.00 85.31 182 VAL A O 1
ATOM 1383 N N . CYS A 1 183 ? -17.270 -11.211 29.670 1.00 84.56 183 CYS A N 1
ATOM 1384 C CA . CYS A 1 183 ? -16.839 -12.326 30.492 1.00 84.56 183 CYS A CA 1
ATOM 1385 C C . CYS A 1 183 ? -17.994 -12.815 31.373 1.00 84.56 183 CYS A C 1
ATOM 1387 O O . CYS A 1 183 ? -18.849 -12.053 31.818 1.00 84.56 183 CYS A O 1
ATOM 1389 N N . ASN A 1 184 ? -18.022 -14.122 31.639 1.00 81.56 184 ASN A N 1
ATOM 1390 C CA . ASN A 1 184 ? -18.909 -14.666 32.664 1.00 81.56 184 ASN A CA 1
ATOM 1391 C C . ASN A 1 184 ? -18.429 -14.199 34.036 1.00 81.56 184 ASN A C 1
ATOM 1393 O O . ASN A 1 184 ? -17.223 -14.202 34.279 1.00 81.56 184 ASN A O 1
ATOM 1397 N N . ALA A 1 185 ? -19.361 -13.868 34.932 1.00 75.31 185 ALA A N 1
ATOM 1398 C CA . ALA A 1 185 ? -19.051 -13.370 36.268 1.00 75.31 185 ALA A CA 1
ATOM 1399 C C . ALA A 1 185 ? -18.065 -14.298 37.003 1.00 75.31 185 ALA A C 1
ATOM 1401 O O . ALA A 1 185 ? -18.414 -15.407 37.413 1.00 75.31 185 ALA A O 1
ATOM 1402 N N . GLY A 1 186 ? -16.822 -13.837 37.144 1.00 67.81 186 GLY A N 1
ATOM 1403 C CA . GLY A 1 186 ? -15.762 -14.504 37.892 1.00 67.81 186 GLY A CA 1
ATOM 1404 C C . GLY A 1 186 ? -15.465 -13.732 39.171 1.00 67.81 186 GLY A C 1
ATOM 1405 O O . GLY A 1 186 ? -15.258 -12.521 39.139 1.00 67.81 186 GLY A O 1
ATOM 1406 N N . VAL A 1 187 ? -15.452 -14.416 40.314 1.00 75.81 187 VAL A N 1
ATOM 1407 C CA . VAL A 1 187 ? -15.168 -13.774 41.603 1.00 75.81 187 VAL A CA 1
ATOM 1408 C C . VAL A 1 187 ? -13.660 -13.550 41.746 1.00 75.81 187 VAL A C 1
ATOM 1410 O O . VAL A 1 187 ? -12.885 -14.501 41.708 1.00 75.81 187 VAL A O 1
ATOM 1413 N N . GLY A 1 188 ? -13.251 -12.297 41.972 1.00 67.88 188 GLY A N 1
ATOM 1414 C CA . GLY A 1 188 ? -11.930 -11.961 42.520 1.00 67.88 188 GLY A CA 1
ATOM 1415 C C . GLY A 1 188 ? -10.792 -11.702 41.526 1.00 67.88 188 GLY A C 1
ATOM 1416 O O . GLY A 1 188 ? -9.657 -11.540 41.967 1.00 67.88 188 GLY A O 1
ATOM 1417 N N . THR A 1 189 ? -11.050 -11.619 40.217 1.00 73.25 189 THR A N 1
ATOM 1418 C CA . THR A 1 189 ? -10.011 -11.317 39.210 1.00 73.25 189 THR A CA 1
ATOM 1419 C C . THR A 1 189 ? -10.483 -10.289 38.190 1.00 73.25 189 THR A C 1
ATOM 1421 O O . THR A 1 189 ? -11.618 -10.372 37.729 1.00 73.25 189 THR A O 1
ATOM 1424 N N . THR A 1 190 ? -9.605 -9.368 37.780 1.00 73.38 190 THR A N 1
ATOM 1425 C CA . THR A 1 190 ? -9.856 -8.484 36.632 1.00 73.38 190 THR A CA 1
ATOM 1426 C C . THR A 1 190 ? -10.072 -9.324 35.376 1.00 73.38 190 THR A C 1
ATOM 1428 O O . THR A 1 190 ? -9.217 -10.134 35.015 1.00 73.38 190 THR A O 1
ATOM 1431 N N . GLN A 1 191 ? -11.216 -9.135 34.727 1.00 84.00 191 GLN A N 1
ATOM 1432 C CA . GLN A 1 191 ? -11.600 -9.853 33.516 1.00 84.00 191 GLN A CA 1
ATOM 1433 C C . GLN A 1 191 ? -11.332 -9.006 32.264 1.00 84.00 191 GLN A C 1
ATOM 1435 O O . GLN A 1 191 ? -11.081 -7.803 32.343 1.00 84.00 191 GLN A O 1
ATOM 1440 N N . LEU A 1 192 ? -11.329 -9.650 31.098 1.00 83.81 192 LEU A N 1
ATOM 1441 C CA . LEU A 1 192 ? -10.976 -9.020 29.821 1.00 83.81 192 LEU A CA 1
ATOM 1442 C C . LEU A 1 192 ? -11.965 -7.917 29.410 1.00 83.81 192 LEU A C 1
ATOM 1444 O O . LEU A 1 192 ? -11.566 -6.926 28.808 1.00 83.81 192 LEU A O 1
ATOM 1448 N N . ASP A 1 193 ? -13.236 -8.062 29.768 1.00 83.38 193 ASP A N 1
ATOM 1449 C CA . ASP A 1 193 ? -14.294 -7.072 29.550 1.00 83.38 193 ASP A CA 1
ATOM 1450 C C . ASP A 1 193 ? -14.215 -5.855 30.491 1.00 83.38 193 ASP A C 1
ATOM 1452 O O . ASP A 1 193 ? -14.808 -4.819 30.201 1.00 83.38 193 ASP A O 1
ATOM 1456 N N . ALA A 1 194 ? -13.428 -5.932 31.571 1.00 85.56 194 ALA A N 1
ATOM 1457 C CA . ALA A 1 194 ? -13.142 -4.799 32.453 1.00 85.56 194 ALA A CA 1
ATOM 1458 C C . ALA A 1 194 ? -12.037 -3.869 31.911 1.00 85.56 194 ALA A C 1
ATOM 1460 O O . ALA A 1 194 ? -11.770 -2.813 32.493 1.00 85.56 194 ALA A O 1
ATOM 1461 N N . LEU A 1 195 ? -11.373 -4.241 30.810 1.00 86.75 195 LEU A N 1
ATOM 1462 C CA . LEU A 1 195 ? -10.389 -3.387 30.149 1.00 86.75 195 LEU A CA 1
ATOM 1463 C C . LEU A 1 195 ? -11.077 -2.184 29.497 1.00 86.75 195 LEU A C 1
ATOM 1465 O O . LEU A 1 195 ? -12.045 -2.322 28.749 1.00 86.75 195 LEU A O 1
ATOM 1469 N N . ASN A 1 196 ? -10.538 -0.990 29.737 1.00 87.06 196 ASN A N 1
ATOM 1470 C CA . ASN A 1 196 ? -11.015 0.218 29.072 1.00 87.06 196 ASN A CA 1
ATOM 1471 C C . ASN A 1 196 ? -10.561 0.271 27.597 1.00 87.06 196 ASN A C 1
ATOM 1473 O O . ASN A 1 196 ? -9.728 -0.519 27.142 1.00 87.06 196 ASN A O 1
ATOM 1477 N N . GLY A 1 197 ? -11.100 1.230 26.838 1.00 85.25 197 GLY A N 1
ATOM 1478 C CA . GLY A 1 197 ? -10.804 1.371 25.407 1.00 85.25 197 GLY A CA 1
ATOM 1479 C C . GLY A 1 197 ? -9.321 1.591 25.084 1.00 85.25 197 GLY A C 1
ATOM 1480 O O . GLY A 1 197 ? -8.839 1.091 24.067 1.00 85.25 197 GLY A O 1
ATOM 1481 N N . ASP A 1 198 ? -8.573 2.272 25.954 1.00 89.75 198 ASP A N 1
ATOM 1482 C CA . ASP A 1 198 ? -7.141 2.509 25.745 1.00 89.75 198 ASP A CA 1
ATOM 1483 C C . ASP A 1 198 ? -6.333 1.213 25.911 1.00 89.75 198 ASP A C 1
ATOM 1485 O O . ASP A 1 198 ? -5.452 0.928 25.096 1.00 89.75 198 ASP A O 1
ATOM 1489 N N . CYS A 1 199 ? -6.674 0.383 26.903 1.00 89.81 199 CYS A N 1
ATOM 1490 C CA . CYS A 1 199 ? -6.102 -0.954 27.068 1.00 89.81 199 CYS A CA 1
ATOM 1491 C C . CYS A 1 199 ? -6.385 -1.835 25.845 1.00 89.81 199 CYS A C 1
ATOM 1493 O O . CYS A 1 199 ? -5.475 -2.491 25.335 1.00 89.81 199 CYS A O 1
ATOM 1495 N N . TRP A 1 200 ? -7.616 -1.807 25.328 1.00 88.38 200 TRP A N 1
ATOM 1496 C CA . TRP A 1 200 ? -7.973 -2.535 24.110 1.00 88.38 200 TRP A CA 1
ATOM 1497 C C . TRP A 1 200 ? -7.183 -2.063 22.894 1.00 88.38 200 TRP A C 1
ATOM 1499 O O . TRP A 1 200 ? -6.634 -2.892 22.170 1.00 88.38 200 TRP A O 1
ATOM 1509 N N . CYS A 1 201 ? -7.041 -0.751 22.703 1.00 90.50 201 CYS A N 1
ATOM 1510 C CA . CYS A 1 201 ? -6.215 -0.203 21.628 1.00 90.50 201 CYS A CA 1
ATOM 1511 C C . CYS A 1 201 ? -4.747 -0.631 21.754 1.00 90.50 201 CYS A C 1
ATOM 1513 O O . CYS A 1 201 ? -4.107 -0.954 20.749 1.00 90.50 201 CYS A O 1
ATOM 1515 N N . ALA A 1 202 ? -4.221 -0.651 22.981 1.00 92.19 202 ALA A N 1
ATOM 1516 C CA . ALA A 1 202 ? -2.853 -1.059 23.272 1.00 92.19 202 ALA A CA 1
ATOM 1517 C C . ALA A 1 202 ? -2.602 -2.551 23.007 1.00 92.19 202 ALA A C 1
ATOM 1519 O O . ALA A 1 202 ? -1.480 -2.911 22.660 1.00 92.19 202 ALA A O 1
ATOM 1520 N N . ILE A 1 203 ? -3.618 -3.408 23.125 1.00 90.62 203 ILE A N 1
ATOM 1521 C CA . ILE A 1 203 ? -3.540 -4.819 22.724 1.00 90.62 203 ILE A CA 1
ATOM 1522 C C . ILE A 1 203 ? -3.682 -4.935 21.202 1.00 90.62 203 ILE A C 1
ATOM 1524 O O . ILE A 1 203 ? -2.825 -5.513 20.535 1.00 90.62 203 ILE A O 1
ATOM 1528 N N . ALA A 1 204 ? -4.732 -4.335 20.638 1.00 90.94 204 ALA A N 1
ATOM 1529 C CA . ALA A 1 204 ? -5.084 -4.457 19.226 1.00 90.94 204 ALA A CA 1
ATOM 1530 C C . ALA A 1 204 ? -3.999 -3.930 18.274 1.00 90.94 204 ALA A C 1
ATOM 1532 O O . ALA A 1 204 ? -3.878 -4.425 17.160 1.00 90.94 204 ALA A O 1
ATOM 1533 N N . GLN A 1 205 ? -3.166 -2.969 18.693 1.00 92.06 205 GLN A N 1
ATOM 1534 C CA . GLN A 1 205 ? -2.064 -2.460 17.860 1.00 92.06 205 GLN A CA 1
ATOM 1535 C C . GLN A 1 205 ? -0.995 -3.514 17.524 1.00 92.06 205 GLN A C 1
ATOM 1537 O O . GLN A 1 205 ? -0.219 -3.298 16.591 1.00 92.06 205 GLN A O 1
ATOM 1542 N N . TYR A 1 206 ? -0.931 -4.609 18.288 1.00 91.62 206 TYR A N 1
ATOM 1543 C CA . TYR A 1 206 ? -0.026 -5.735 18.044 1.00 91.62 206 TYR A CA 1
ATOM 1544 C C . TYR A 1 206 ? -0.665 -6.835 17.193 1.00 91.62 206 TYR A C 1
ATOM 1546 O O . TYR A 1 206 ? 0.006 -7.808 16.861 1.00 91.62 206 TYR A O 1
ATOM 1554 N N . LEU A 1 207 ? -1.942 -6.689 16.842 1.00 92.12 207 LEU A N 1
ATOM 1555 C CA . LEU A 1 207 ? -2.694 -7.652 16.054 1.00 92.12 207 LEU A CA 1
ATOM 1556 C C . LEU A 1 207 ? -2.874 -7.135 14.626 1.00 92.12 207 LEU A C 1
ATOM 1558 O O . LEU A 1 207 ? -2.910 -5.926 14.380 1.00 92.12 207 LEU A O 1
ATOM 1562 N N . LYS A 1 208 ? -3.014 -8.065 13.681 1.00 91.69 208 LYS A N 1
ATOM 1563 C CA . LYS A 1 208 ? -3.392 -7.767 12.301 1.00 91.69 208 LYS A CA 1
ATOM 1564 C C . LYS A 1 208 ? -4.667 -8.490 11.931 1.00 91.69 208 LYS A C 1
ATOM 1566 O O . LYS A 1 208 ? -4.849 -9.656 12.268 1.00 91.69 208 LYS A O 1
ATOM 1571 N N . LEU A 1 209 ? -5.542 -7.802 11.200 1.00 91.19 209 LEU A N 1
ATOM 1572 C CA . LEU A 1 209 ? -6.777 -8.417 10.703 1.00 91.19 209 LEU A CA 1
ATOM 1573 C C . LEU A 1 209 ? -6.485 -9.570 9.734 1.00 91.19 209 LEU A C 1
ATOM 1575 O O . LEU A 1 209 ? -7.250 -10.524 9.676 1.00 91.19 209 LEU A O 1
ATOM 1579 N N . SER A 1 210 ? -5.360 -9.510 9.016 1.00 87.56 210 SER A N 1
ATOM 1580 C CA . SER A 1 210 ? -4.895 -10.590 8.139 1.00 87.56 210 SER A CA 1
ATOM 1581 C C . SER A 1 210 ? -4.548 -11.886 8.870 1.00 87.56 210 SER A C 1
ATOM 1583 O O . SER A 1 210 ? -4.506 -12.933 8.231 1.00 87.56 210 SER A O 1
ATOM 1585 N N . ASP A 1 211 ? -4.281 -11.822 10.175 1.00 87.12 211 ASP A N 1
ATOM 1586 C CA . ASP A 1 211 ? -3.775 -12.961 10.947 1.00 87.12 211 ASP A CA 1
ATOM 1587 C C . ASP A 1 211 ? -4.916 -13.787 11.564 1.00 87.12 211 ASP A C 1
ATOM 1589 O O . ASP A 1 211 ? -4.688 -14.874 12.094 1.00 87.12 211 ASP A O 1
ATOM 1593 N N . VAL A 1 212 ? -6.156 -13.290 11.494 1.00 85.75 212 VAL A N 1
ATOM 1594 C CA . VAL A 1 212 ? -7.341 -13.969 12.023 1.00 85.75 212 VAL A CA 1
ATOM 1595 C C . VAL A 1 212 ? -7.988 -14.805 10.919 1.00 85.75 212 VAL A C 1
ATOM 1597 O O . VAL A 1 212 ? -8.520 -14.273 9.945 1.00 85.75 212 VAL A O 1
ATOM 1600 N N . ILE A 1 213 ? -7.958 -16.129 11.084 1.00 78.56 213 ILE A N 1
ATOM 1601 C CA . ILE A 1 213 ? -8.641 -17.075 10.192 1.00 78.56 213 ILE A CA 1
ATOM 1602 C C . ILE A 1 213 ? -10.132 -17.085 10.545 1.00 78.56 213 ILE A C 1
ATOM 1604 O O . ILE A 1 213 ? -10.488 -17.208 11.717 1.00 78.56 213 ILE A O 1
ATOM 1608 N N . ARG A 1 214 ? -10.985 -16.948 9.529 1.00 66.44 214 ARG A N 1
ATOM 1609 C CA . ARG A 1 214 ? -12.446 -17.022 9.642 1.00 66.44 214 ARG A CA 1
ATOM 1610 C C . ARG A 1 214 ? -12.981 -18.341 9.119 1.00 66.44 214 ARG A C 1
ATOM 1612 O O . ARG A 1 214 ? -12.425 -18.818 8.104 1.00 66.44 214 ARG A O 1
#

Secondary structure (DSSP, 8-state):
-HHHHHHHHHTT-S---EEEEEES---HHHHHHHHHHHHHTTTT--EEEEEESS---HHHHHHHHHHHHH-TT--EEEEEESSHHHHHHHHHHHHHHHHHHHHHHHHHHHHHHHTTT--SS---HHHHHHHHHHTT-HHHHHHHHHHH---HHHHHHHHHHHHHHHHHTHHHHHTSSSS-------TTS--GGG--HHHHHHHHTT--GGG---

Radius of gyration: 21.31 Å; chains: 1; bounding box: 52×36×72 Å